Protein AF-A0A819TVQ8-F1 (afdb_monomer_lite)

Foldseek 3Di:
DDDDDDDDDDPPPPQQFAWAFEDDDPVPDPPPDFPDWDWDWDWDDDPPDTWTWIWTWGQDPPRRHTYTYIDTDDDDDDPDDDDDDDDDDDDDPPDPPPPPVPGDIDGPVPDDLVVVLVVCVPDALLVQCVRFCRNDPVSVCSSLDLVRAHEHADDDDDDVSVLVSCVSHCVNNLCRHQEYADAAVVVVVVCCVSDPQALSNARHAEYAYAQDEPVVVVVVLVRLLRHPRHAYYAYEHNDYDDQVLVVLQSVQPSANYAEYAYAYPDQDPHDNPHDADDPPSAGNYQYYHYHYDDDPVRVNRSCSNHVND

Structure (mmCIF, N/CA/C/O backbone):
data_AF-A0A819TVQ8-F1
#
_entry.id   AF-A0A819TVQ8-F1
#
loop_
_atom_site.group_PDB
_atom_site.id
_atom_site.type_symbol
_atom_site.label_atom_id
_atom_site.label_alt_id
_atom_site.label_comp_id
_atom_site.label_asym_id
_atom_site.label_entity_id
_atom_site.label_seq_id
_atom_site.pdbx_PDB_ins_code
_atom_site.Cartn_x
_atom_site.Cartn_y
_atom_site.Cartn_z
_atom_site.occupancy
_atom_site.B_iso_or_equiv
_atom_site.auth_seq_id
_atom_site.auth_comp_id
_atom_site.auth_asym_id
_atom_site.auth_atom_id
_atom_site.pdbx_PDB_model_num
ATOM 1 N N . MET A 1 1 ? -33.106 46.097 39.913 1.00 28.17 1 MET A N 1
ATOM 2 C CA . MET A 1 1 ? -33.187 45.581 38.525 1.00 28.17 1 MET A CA 1
ATOM 3 C C . MET A 1 1 ? -31.751 45.348 38.068 1.00 28.17 1 MET A C 1
ATOM 5 O O . MET A 1 1 ? -30.979 46.273 38.216 1.00 28.17 1 MET A O 1
ATOM 9 N N . ALA A 1 2 ? -31.268 44.186 37.639 1.00 24.30 2 ALA A N 1
ATOM 10 C CA . ALA A 1 2 ? -31.897 42.933 37.247 1.00 24.30 2 ALA A CA 1
ATOM 11 C C . ALA A 1 2 ? -31.004 41.741 37.664 1.00 24.30 2 ALA A C 1
ATOM 13 O O . ALA A 1 2 ? -29.781 41.849 37.706 1.00 24.30 2 ALA A O 1
ATOM 14 N N . LYS A 1 3 ? -31.656 40.618 37.989 1.00 23.12 3 LYS A N 1
ATOM 15 C CA . LYS A 1 3 ? -31.064 39.292 38.209 1.00 23.12 3 LYS A CA 1
ATOM 16 C C . LYS A 1 3 ? -30.496 38.759 36.891 1.00 23.12 3 LYS A C 1
ATOM 18 O O . LYS A 1 3 ? -31.193 38.825 35.883 1.00 23.12 3 LYS A O 1
ATOM 23 N N . VAL A 1 4 ? -29.328 38.123 36.930 1.00 22.22 4 VAL A N 1
ATOM 24 C CA . VAL A 1 4 ? -28.897 37.184 35.884 1.00 22.22 4 VAL A CA 1
ATOM 25 C C . VAL A 1 4 ? -28.728 35.817 36.534 1.00 22.22 4 VAL A C 1
ATOM 27 O O . VAL A 1 4 ? -27.927 35.625 37.445 1.00 22.22 4 VAL A O 1
ATOM 30 N N . SER A 1 5 ? -29.597 34.907 36.114 1.00 23.08 5 SER A N 1
ATOM 31 C CA . SER A 1 5 ? -29.734 33.529 36.565 1.00 23.08 5 SER A CA 1
ATOM 32 C C . SER A 1 5 ? -28.700 32.615 35.918 1.00 23.08 5 SER A C 1
ATOM 34 O O . SER A 1 5 ? -28.431 32.712 34.723 1.00 23.08 5 SER A O 1
ATOM 36 N N . SER A 1 6 ? -28.198 31.669 36.708 1.00 23.80 6 SER A N 1
ATOM 37 C CA . SER A 1 6 ? -27.448 30.508 36.252 1.00 23.80 6 SER A CA 1
ATOM 38 C C . SER A 1 6 ? -28.348 29.552 35.461 1.00 23.80 6 SER A C 1
ATOM 40 O O . SER A 1 6 ? -29.422 29.161 35.915 1.00 23.80 6 SER A O 1
ATOM 42 N N . GLY A 1 7 ? -27.895 29.151 34.273 1.00 22.84 7 GLY A N 1
ATOM 43 C CA . GLY A 1 7 ? -28.470 28.050 33.505 1.00 22.84 7 GLY A CA 1
ATOM 44 C C . GLY A 1 7 ? -27.474 26.899 33.448 1.00 22.84 7 GLY A C 1
ATOM 45 O O . GLY A 1 7 ? -26.512 26.954 32.688 1.00 22.84 7 GLY A O 1
ATOM 46 N N . ARG A 1 8 ? -27.683 25.853 34.255 1.00 21.80 8 ARG A N 1
ATOM 47 C CA . ARG A 1 8 ? -27.033 24.552 34.041 1.00 21.80 8 ARG A CA 1
ATOM 48 C C . ARG A 1 8 ? -27.736 23.873 32.870 1.00 21.80 8 ARG A C 1
ATOM 50 O O . ARG A 1 8 ? -28.883 23.460 33.004 1.00 21.80 8 ARG A O 1
ATOM 57 N N . VAL A 1 9 ? -27.045 23.742 31.742 1.00 22.80 9 VAL A N 1
ATOM 58 C CA . VAL A 1 9 ? -27.465 22.862 30.649 1.00 22.80 9 VAL A CA 1
ATOM 59 C C . VAL A 1 9 ? -26.966 21.458 30.981 1.00 22.80 9 VAL A C 1
ATOM 61 O O . VAL A 1 9 ? -25.767 21.194 30.964 1.00 22.80 9 VAL A O 1
ATOM 64 N N . SER A 1 10 ? -27.881 20.554 31.328 1.00 23.23 10 SER A N 1
ATOM 65 C CA . SER A 1 10 ? -27.596 19.125 31.417 1.00 23.23 10 SER A CA 1
ATOM 66 C C . SER A 1 10 ? -27.517 18.553 30.004 1.00 23.23 10 SER A C 1
ATOM 68 O O . SER A 1 10 ? -28.540 18.322 29.359 1.00 23.23 10 SER A O 1
ATOM 70 N N . HIS A 1 11 ? -26.303 18.325 29.509 1.00 25.30 11 HIS A N 1
ATOM 71 C CA . HIS A 1 11 ? -26.091 17.483 28.338 1.00 25.30 11 HIS A CA 1
ATOM 72 C C . HIS A 1 11 ? -26.232 16.019 28.752 1.00 25.30 11 HIS A C 1
ATOM 74 O O . HIS A 1 11 ? -25.326 15.431 29.336 1.00 25.30 11 HIS A O 1
ATOM 80 N N . SER A 1 12 ? -27.392 15.431 28.457 1.00 24.95 12 SER A N 1
ATOM 81 C CA . SER A 1 12 ? -27.541 13.981 28.413 1.00 24.95 12 SER A CA 1
ATOM 82 C C . SER A 1 12 ? -26.702 13.462 27.245 1.00 24.95 12 SER A C 1
ATOM 84 O O . SER A 1 12 ? -27.069 13.636 26.079 1.00 24.95 12 SER A O 1
ATOM 86 N N . SER A 1 13 ? -25.554 12.862 27.545 1.00 25.64 13 SER A N 1
ATOM 87 C CA . SER A 1 13 ? -24.763 12.111 26.579 1.00 25.64 13 SER A CA 1
ATOM 88 C C . SER A 1 13 ? -25.571 10.893 26.131 1.00 25.64 13 SER A C 1
ATOM 90 O O . SER A 1 13 ? -25.642 9.873 26.810 1.00 25.64 13 SER A O 1
ATOM 92 N N . ASN A 1 14 ? -26.223 11.008 24.974 1.00 28.91 14 ASN A N 1
ATOM 93 C CA . ASN A 1 14 ? -26.779 9.856 24.274 1.00 28.91 14 ASN A CA 1
ATOM 94 C C . ASN A 1 14 ? -25.609 8.997 23.786 1.00 28.91 14 ASN A C 1
ATOM 96 O O . ASN A 1 14 ? -25.040 9.254 22.727 1.00 28.91 14 ASN A O 1
ATOM 100 N N . ILE A 1 15 ? -25.237 8.002 24.589 1.00 29.94 15 ILE A N 1
ATOM 101 C CA . ILE A 1 15 ? -24.248 6.989 24.226 1.00 29.94 15 ILE A CA 1
ATOM 102 C C . ILE A 1 15 ? -24.839 6.164 23.067 1.00 29.94 15 ILE A C 1
ATOM 104 O O . ILE A 1 15 ? -25.950 5.636 23.199 1.00 29.94 15 ILE A O 1
ATOM 108 N N . PRO A 1 16 ? -24.164 6.066 21.909 1.00 30.92 16 PRO A N 1
ATOM 109 C CA . PRO A 1 16 ? -24.628 5.226 20.816 1.00 30.92 16 PRO A CA 1
ATOM 110 C C . PRO A 1 16 ? -24.549 3.750 21.225 1.00 30.92 16 PRO A C 1
ATOM 112 O O . PRO A 1 16 ? -23.474 3.192 21.405 1.00 30.92 16 PRO A O 1
ATOM 115 N N . VAL A 1 17 ? -25.708 3.107 21.360 1.00 31.16 17 VAL A N 1
ATOM 116 C CA . VAL A 1 17 ? -25.812 1.673 21.665 1.00 31.16 17 VAL A CA 1
ATOM 117 C C . VAL A 1 17 ? -25.784 0.879 20.361 1.00 31.16 17 VAL A C 1
ATOM 119 O O . VAL A 1 17 ? -26.711 0.990 19.557 1.00 31.16 17 VAL A O 1
ATOM 122 N N . ILE A 1 18 ? -24.758 0.056 20.150 1.00 35.12 18 ILE A N 1
ATOM 123 C CA . ILE A 1 18 ? -24.714 -0.917 19.049 1.00 35.12 18 ILE A CA 1
ATOM 124 C C . ILE A 1 18 ? -25.617 -2.098 19.409 1.00 35.12 18 ILE A C 1
ATOM 126 O O . ILE A 1 18 ? -25.386 -2.795 20.392 1.00 35.12 18 ILE A O 1
ATOM 130 N N . ASN A 1 19 ? -26.645 -2.338 18.598 1.00 31.80 19 ASN A N 1
ATOM 131 C CA . ASN A 1 19 ? -27.583 -3.439 18.790 1.00 31.80 19 ASN A CA 1
ATOM 132 C C . ASN A 1 19 ? -27.349 -4.489 17.701 1.00 31.80 19 ASN A C 1
ATOM 134 O O . ASN A 1 19 ? -27.509 -4.182 16.524 1.00 31.80 19 ASN A O 1
ATOM 138 N N . LEU A 1 20 ? -27.043 -5.742 18.053 1.00 35.41 20 LEU A N 1
ATOM 139 C CA . LEU A 1 20 ? -27.145 -6.828 17.074 1.00 35.41 20 LEU A CA 1
ATOM 140 C C . LEU A 1 20 ? -28.612 -7.167 16.836 1.00 35.41 20 LEU A C 1
ATOM 142 O O . LEU A 1 20 ? -29.361 -7.445 17.772 1.00 35.41 20 LEU A O 1
ATOM 146 N N . ILE A 1 21 ? -29.025 -7.191 15.574 1.00 34.03 21 ILE A N 1
ATOM 147 C CA . ILE A 1 21 ? -30.347 -7.669 15.186 1.00 34.03 21 ILE A CA 1
ATOM 148 C C . ILE A 1 21 ? -30.149 -8.948 14.377 1.00 34.03 21 ILE A C 1
ATOM 150 O O . ILE A 1 21 ? -29.716 -8.909 13.230 1.00 34.03 21 ILE A O 1
ATOM 154 N N . LEU A 1 22 ? -30.520 -10.081 14.977 1.00 33.59 22 LEU A N 1
ATOM 155 C CA . LEU A 1 22 ? -30.767 -11.320 14.242 1.00 33.59 22 LEU A CA 1
ATOM 156 C C . LEU A 1 22 ? -32.039 -11.146 13.401 1.00 33.59 22 LEU A C 1
ATOM 158 O O . LEU A 1 22 ? -33.106 -10.852 13.952 1.00 33.59 22 LEU A O 1
ATOM 162 N N . ILE A 1 23 ? -31.911 -11.306 12.084 1.00 33.72 23 ILE A N 1
ATOM 163 C CA . ILE A 1 23 ? -33.029 -11.336 11.138 1.00 33.72 23 ILE A CA 1
ATOM 164 C C . ILE A 1 23 ? -33.034 -12.721 10.491 1.00 33.72 23 ILE A C 1
ATOM 166 O O . ILE A 1 23 ? -32.251 -12.993 9.588 1.00 33.72 23 ILE A O 1
ATOM 170 N N . ASP A 1 24 ? -33.931 -13.589 10.955 1.00 27.70 24 ASP A N 1
ATOM 171 C CA . ASP A 1 24 ? -34.252 -14.836 10.259 1.00 27.70 24 ASP A CA 1
ATOM 172 C C . ASP A 1 24 ? -35.328 -14.531 9.202 1.00 27.70 24 ASP A C 1
ATOM 174 O O . ASP A 1 24 ? -36.473 -14.262 9.580 1.00 27.70 24 ASP A O 1
ATOM 178 N N . ASN A 1 25 ? -34.954 -14.629 7.919 1.00 31.75 25 ASN A N 1
ATOM 179 C CA . ASN A 1 25 ? -35.661 -14.253 6.674 1.00 31.75 25 ASN A CA 1
ATOM 180 C C . ASN A 1 25 ? -35.566 -12.777 6.247 1.00 31.75 25 ASN A C 1
ATOM 182 O O . ASN A 1 25 ? -36.087 -11.877 6.900 1.00 31.75 25 ASN A O 1
ATOM 186 N N . ILE A 1 26 ? -34.951 -12.564 5.077 1.00 34.69 26 ILE A N 1
ATOM 187 C CA . ILE A 1 26 ? -34.717 -11.255 4.439 1.00 34.69 26 ILE A CA 1
ATOM 188 C C . ILE A 1 26 ? -35.957 -10.750 3.671 1.00 34.69 26 ILE A C 1
ATOM 190 O O . ILE A 1 26 ? -36.064 -9.553 3.407 1.00 34.69 26 ILE A O 1
ATOM 194 N N . ASP A 1 27 ? -36.944 -11.608 3.403 1.00 31.83 27 ASP A N 1
ATOM 195 C CA . ASP A 1 27 ? -38.054 -11.307 2.481 1.00 31.83 27 ASP A CA 1
ATOM 196 C C . ASP A 1 27 ? -39.034 -10.207 2.942 1.00 31.83 27 ASP A C 1
ATOM 198 O O . ASP A 1 27 ? -39.915 -9.815 2.181 1.00 31.83 27 ASP A O 1
ATOM 202 N N . SER A 1 28 ? -38.900 -9.654 4.155 1.00 29.62 28 SER A N 1
ATOM 203 C CA . SER A 1 28 ? -39.837 -8.647 4.685 1.00 29.62 28 SER A CA 1
ATOM 204 C C . SER A 1 28 ? -39.230 -7.299 5.096 1.00 29.62 28 SER A C 1
ATOM 206 O O . SER A 1 28 ? -39.952 -6.456 5.630 1.00 29.62 28 SER A O 1
ATOM 208 N N . CYS A 1 29 ? -37.937 -7.039 4.870 1.00 31.33 29 CYS A N 1
ATOM 209 C CA . CYS A 1 29 ? -37.317 -5.766 5.263 1.00 31.33 29 CYS A CA 1
ATOM 210 C C . CYS A 1 29 ? -37.020 -4.865 4.054 1.00 31.33 29 CYS A C 1
ATOM 212 O O . CYS A 1 29 ? -36.052 -5.071 3.329 1.00 31.33 29 CYS A O 1
ATOM 214 N N . ARG A 1 30 ? -37.806 -3.791 3.883 1.00 28.11 30 ARG A N 1
ATOM 215 C CA . ARG A 1 30 ? -37.438 -2.665 3.006 1.00 28.11 30 ARG A CA 1
ATOM 216 C C . ARG A 1 30 ? -36.280 -1.882 3.637 1.00 28.11 30 ARG A C 1
ATOM 218 O O . ARG A 1 30 ? -36.501 -0.990 4.452 1.00 28.11 30 ARG A O 1
ATOM 225 N N . ILE A 1 31 ? -35.050 -2.227 3.266 1.00 33.78 31 ILE A N 1
ATOM 226 C CA . ILE A 1 31 ? -33.833 -1.475 3.604 1.00 33.78 31 ILE A CA 1
ATOM 227 C C . ILE A 1 31 ? -33.638 -0.409 2.521 1.00 33.78 31 ILE A C 1
ATOM 229 O O . ILE A 1 31 ? -33.416 -0.736 1.361 1.00 33.78 31 ILE A O 1
ATOM 233 N N . THR A 1 32 ? -33.775 0.871 2.875 1.00 24.77 32 THR A N 1
ATOM 234 C CA . THR A 1 32 ? -33.874 1.965 1.888 1.00 24.77 32 THR A CA 1
ATOM 235 C C . THR A 1 32 ? -32.544 2.580 1.452 1.00 24.77 32 THR A C 1
ATOM 237 O O . THR A 1 32 ? -32.549 3.404 0.546 1.00 24.77 32 THR A O 1
ATOM 240 N N . SER A 1 33 ? -31.411 2.208 2.049 1.00 27.38 33 SER A N 1
ATOM 241 C CA . SER A 1 33 ? -30.085 2.508 1.491 1.00 27.38 33 SER A CA 1
ATOM 242 C C . SER A 1 33 ? -28.985 1.755 2.236 1.00 27.38 33 SER A C 1
ATOM 244 O O . SER A 1 33 ? -28.926 1.771 3.464 1.00 27.38 33 SER A O 1
ATOM 246 N N . ILE A 1 34 ? -28.109 1.097 1.477 1.00 29.92 34 ILE A N 1
ATOM 247 C CA . ILE A 1 34 ? -26.880 0.464 1.958 1.00 29.92 34 ILE A CA 1
ATOM 248 C C . ILE A 1 34 ? -25.737 1.216 1.287 1.00 29.92 34 ILE A C 1
ATOM 250 O O . ILE A 1 34 ? -25.557 1.123 0.077 1.00 29.92 34 ILE A O 1
ATOM 254 N N . THR A 1 35 ? -24.969 1.976 2.057 1.00 28.39 35 THR A N 1
ATOM 255 C CA . THR A 1 35 ? -23.665 2.462 1.602 1.00 28.39 35 THR A CA 1
ATOM 256 C C . THR A 1 35 ? -22.643 1.400 1.999 1.00 28.39 35 THR A C 1
ATOM 258 O O . THR A 1 35 ? -22.168 1.413 3.130 1.00 28.39 35 THR A O 1
ATOM 261 N N . SER A 1 36 ? -22.401 0.455 1.084 1.00 31.64 36 SER A N 1
ATOM 262 C CA . SER A 1 36 ? -21.363 -0.596 1.133 1.00 31.64 36 SER A CA 1
ATOM 263 C C . SER A 1 36 ? -21.559 -1.699 2.199 1.00 31.64 36 SER A C 1
ATOM 265 O O . SER A 1 36 ? -21.215 -1.494 3.362 1.00 31.64 36 SER A O 1
ATOM 267 N N . PRO A 1 37 ? -22.078 -2.895 1.851 1.00 35.06 37 PRO A N 1
ATOM 268 C CA . PRO A 1 37 ? -22.123 -4.019 2.787 1.00 35.06 37 PRO A CA 1
ATOM 269 C C . PRO A 1 37 ? -20.720 -4.619 3.000 1.00 35.06 37 PRO A C 1
ATOM 271 O O . PRO A 1 37 ? -20.073 -5.047 2.048 1.00 35.06 37 PRO A O 1
ATOM 274 N N . LEU A 1 38 ? -20.265 -4.684 4.255 1.00 40.16 38 LEU A N 1
ATOM 275 C CA . LEU A 1 38 ? -19.139 -5.533 4.666 1.00 40.16 38 LEU A CA 1
ATOM 276 C C . LEU A 1 38 ? -19.679 -6.924 5.012 1.00 40.16 38 LEU A C 1
ATOM 278 O O . LEU A 1 38 ? -20.462 -7.059 5.957 1.00 40.16 38 LEU A O 1
ATOM 282 N N . HIS A 1 39 ? -19.268 -7.932 4.244 1.00 37.50 39 HIS A N 1
ATOM 283 C CA . HIS A 1 39 ? -19.598 -9.339 4.467 1.00 37.50 39 HIS A CA 1
ATOM 284 C C . HIS A 1 39 ? -18.509 -10.011 5.315 1.00 37.50 39 HIS A C 1
ATOM 286 O O . HIS A 1 39 ? -17.344 -10.034 4.928 1.00 37.50 39 HIS A O 1
ATOM 292 N N . PHE A 1 40 ? -18.890 -10.590 6.450 1.00 40.78 40 PHE A N 1
ATOM 293 C CA . PHE A 1 40 ? -18.017 -11.371 7.326 1.00 40.78 40 PHE A CA 1
ATOM 294 C C . PHE A 1 40 ? -18.323 -12.859 7.169 1.00 40.78 40 PHE A C 1
ATOM 296 O O . PHE A 1 40 ? -19.494 -13.251 7.143 1.00 40.78 40 PHE A O 1
ATOM 303 N N . PHE A 1 41 ? -17.279 -13.686 7.135 1.00 34.44 41 PHE A N 1
ATOM 304 C CA . PHE A 1 41 ? -17.388 -15.140 7.076 1.00 34.44 41 PHE A CA 1
ATOM 305 C C . PHE A 1 41 ? -16.873 -15.751 8.374 1.00 34.44 41 PHE A C 1
ATOM 307 O O . PHE A 1 41 ? -15.732 -15.521 8.762 1.00 34.44 41 PHE A O 1
ATOM 314 N N . TYR A 1 42 ? -17.696 -16.568 9.028 1.00 33.09 42 TYR A N 1
ATOM 315 C CA . TYR A 1 42 ? -17.238 -17.424 10.117 1.00 33.09 42 TYR A CA 1
ATOM 316 C C . TYR A 1 42 ? -17.791 -18.837 9.914 1.00 33.09 42 TYR A C 1
ATOM 318 O O . TYR A 1 42 ? -19.007 -19.034 9.821 1.00 33.09 42 TYR A O 1
ATOM 326 N N . SER A 1 43 ? -16.906 -19.832 9.813 1.00 29.56 43 SER A N 1
ATOM 327 C CA . SER A 1 43 ? -17.293 -21.243 9.730 1.00 29.56 43 SER A CA 1
ATOM 328 C C . SER A 1 43 ? -17.090 -21.915 11.079 1.00 29.56 43 SER A C 1
ATOM 330 O O . SER A 1 43 ? -15.964 -22.004 11.563 1.00 29.56 43 SER A O 1
ATOM 332 N N . ILE A 1 44 ? -18.167 -22.436 11.663 1.00 34.00 44 ILE A N 1
ATOM 333 C CA . ILE A 1 44 ? -18.073 -23.316 12.830 1.00 34.00 44 ILE A CA 1
ATOM 334 C C . ILE A 1 44 ? -18.211 -24.744 12.320 1.00 34.00 44 ILE A C 1
ATOM 336 O O . ILE A 1 44 ? -19.267 -25.126 11.809 1.00 34.00 44 ILE A O 1
ATOM 340 N N . GLN A 1 45 ? -17.140 -25.524 12.449 1.00 26.66 45 GLN A N 1
ATOM 341 C CA . GLN A 1 45 ? -17.147 -26.944 12.131 1.00 26.66 45 GLN A CA 1
ATOM 342 C C . GLN A 1 45 ? -17.450 -27.715 13.417 1.00 26.66 45 GLN A C 1
ATOM 344 O O . GLN A 1 45 ? -16.645 -27.750 14.345 1.00 26.66 45 GLN A O 1
ATOM 349 N N . ASN A 1 46 ? -18.641 -28.304 13.496 1.00 29.59 46 ASN A N 1
ATOM 350 C CA . ASN A 1 46 ? -18.971 -29.266 14.545 1.00 29.59 46 ASN A CA 1
ATOM 351 C C . ASN A 1 46 ? -19.145 -30.639 13.890 1.00 29.59 46 ASN A C 1
ATOM 353 O O . ASN A 1 46 ? -19.586 -30.691 12.745 1.00 29.59 46 ASN A O 1
ATOM 357 N N . LYS A 1 47 ? -18.796 -31.726 14.592 1.00 34.78 47 LYS A N 1
ATOM 358 C CA . LYS A 1 47 ? -18.424 -33.051 14.042 1.00 34.78 47 LYS A CA 1
ATOM 359 C C . LYS A 1 47 ? -19.287 -33.633 12.904 1.00 34.78 47 LYS A C 1
ATOM 361 O O . LYS A 1 47 ? -18.761 -34.464 12.184 1.00 34.78 47 LYS A O 1
ATOM 366 N N . ASN A 1 48 ? -20.533 -33.190 12.695 1.00 32.28 48 ASN A N 1
ATOM 367 C CA . ASN A 1 48 ? -21.409 -33.631 11.598 1.00 32.28 48 ASN A CA 1
ATOM 368 C C . ASN A 1 48 ? -22.139 -32.499 10.832 1.00 32.28 48 ASN A C 1
ATOM 370 O O . ASN A 1 48 ? -23.032 -32.798 10.049 1.00 32.28 48 ASN A O 1
ATOM 374 N N . ASN A 1 49 ? -21.826 -31.214 11.047 1.00 36.75 49 ASN A N 1
ATOM 375 C CA . ASN A 1 49 ? -22.518 -30.100 10.382 1.00 36.75 49 ASN A CA 1
ATOM 376 C C . ASN A 1 49 ? -21.558 -28.960 10.027 1.00 36.75 49 ASN A C 1
ATOM 378 O O . ASN A 1 49 ? -20.938 -28.356 10.905 1.00 36.75 49 ASN A O 1
ATOM 382 N N . PHE A 1 50 ? -21.516 -28.613 8.740 1.00 33.88 50 PHE A N 1
ATOM 383 C CA . PHE A 1 50 ? -20.953 -27.352 8.270 1.00 33.88 50 PHE A CA 1
ATOM 384 C C . PHE A 1 50 ? -22.011 -26.258 8.392 1.00 33.88 50 PHE A C 1
ATOM 386 O O . PHE A 1 50 ? -23.043 -26.307 7.723 1.00 33.88 50 PHE A O 1
ATOM 393 N N . LYS A 1 51 ? -21.759 -25.255 9.239 1.00 43.19 51 LYS A N 1
ATOM 394 C CA . LYS A 1 51 ? -22.578 -24.042 9.288 1.00 43.19 51 LYS A CA 1
ATOM 395 C C . LYS A 1 51 ? -21.711 -22.852 8.897 1.00 43.19 51 LYS A C 1
ATOM 397 O O . LYS A 1 51 ? -20.835 -22.441 9.656 1.00 43.19 51 LYS A O 1
ATOM 402 N N . GLN A 1 52 ? -21.956 -22.321 7.702 1.00 41.31 52 GLN A N 1
ATOM 403 C CA . GLN A 1 52 ? -21.437 -21.016 7.310 1.00 41.31 52 GLN A CA 1
ATOM 404 C C . GLN A 1 52 ? -22.354 -19.953 7.898 1.00 41.31 52 GLN A C 1
ATOM 406 O O . GLN A 1 52 ? -23.562 -19.936 7.645 1.00 41.31 52 GLN A O 1
ATOM 411 N N . ILE A 1 53 ? -21.779 -19.105 8.739 1.00 46.09 53 ILE A N 1
ATOM 412 C CA . ILE A 1 53 ? -22.469 -17.962 9.301 1.00 46.09 53 ILE A CA 1
ATOM 413 C C . ILE A 1 53 ? -21.919 -16.728 8.604 1.00 46.09 53 ILE A C 1
ATOM 415 O O . ILE A 1 53 ? -20.725 -16.436 8.684 1.00 46.09 53 ILE A O 1
ATOM 419 N N . TYR A 1 54 ? -22.807 -16.022 7.922 1.00 44.84 54 TYR A N 1
ATOM 420 C CA . TYR A 1 54 ? -22.503 -14.743 7.313 1.00 44.84 54 TYR A CA 1
ATOM 421 C C . TYR A 1 54 ? -22.909 -13.662 8.303 1.00 44.84 54 TYR A C 1
ATOM 423 O O . TYR A 1 54 ? -23.977 -13.759 8.907 1.00 44.84 54 TYR A O 1
ATOM 431 N N . TYR A 1 55 ? -22.103 -12.622 8.459 1.00 54.22 55 TYR A N 1
ATOM 432 C CA . TYR A 1 55 ? -22.566 -11.405 9.116 1.00 54.22 55 TYR A CA 1
ATOM 433 C C . TYR A 1 55 ? -22.443 -10.232 8.151 1.00 54.22 55 TYR A C 1
ATOM 435 O O . TYR A 1 55 ? -21.463 -10.140 7.424 1.00 54.22 55 TYR A O 1
ATOM 443 N N . ASN A 1 56 ? -23.421 -9.333 8.146 1.00 49.00 56 ASN A N 1
ATOM 444 C CA . ASN A 1 56 ? -23.324 -8.040 7.480 1.00 49.00 56 ASN A CA 1
ATOM 445 C C . ASN A 1 56 ? -23.262 -6.952 8.537 1.00 49.00 56 ASN A C 1
ATOM 447 O O . ASN A 1 56 ? -24.155 -6.881 9.377 1.00 49.00 56 ASN A O 1
ATOM 451 N N . VAL A 1 57 ? -22.263 -6.075 8.481 1.00 51.78 57 VAL A N 1
ATOM 452 C CA . VAL A 1 57 ? -22.302 -4.848 9.284 1.00 51.78 57 VAL A CA 1
ATOM 453 C C . VAL A 1 57 ? -23.066 -3.787 8.507 1.00 51.78 57 VAL A C 1
ATOM 455 O O . VAL A 1 57 ? -22.655 -3.373 7.427 1.00 51.78 57 VAL A O 1
ATOM 458 N N . VAL A 1 58 ? -24.196 -3.352 9.058 1.00 57.66 58 VAL A N 1
ATOM 459 C CA . VAL A 1 58 ? -25.050 -2.313 8.481 1.00 57.66 58 VAL A CA 1
ATOM 460 C C . VAL A 1 58 ? -25.043 -1.109 9.408 1.00 57.66 58 VAL A C 1
ATOM 462 O O . VAL A 1 58 ? -25.336 -1.230 10.596 1.00 57.66 58 VAL A O 1
ATOM 465 N N . ARG A 1 59 ? -24.732 0.071 8.872 1.00 52.09 59 ARG A N 1
ATOM 466 C CA . ARG A 1 59 ? -24.877 1.337 9.594 1.00 52.09 59 ARG A CA 1
ATOM 467 C C . ARG A 1 59 ? -26.264 1.910 9.327 1.00 52.09 59 ARG A C 1
ATOM 469 O O . ARG A 1 59 ? -26.622 2.156 8.179 1.00 52.09 59 ARG A O 1
ATOM 476 N N . ASN A 1 60 ? -27.043 2.154 10.372 1.00 53.28 60 ASN A N 1
ATOM 477 C CA . ASN A 1 60 ? -28.307 2.866 10.235 1.00 53.28 60 ASN A CA 1
ATOM 478 C C . ASN A 1 60 ? -28.043 4.374 10.232 1.00 53.28 60 ASN A C 1
ATOM 480 O O . ASN A 1 60 ? -27.528 4.948 11.192 1.00 53.28 60 ASN A O 1
ATOM 484 N N . ASN A 1 61 ? -28.418 5.029 9.138 1.00 46.66 61 ASN A N 1
ATOM 485 C CA . ASN A 1 61 ? -28.175 6.457 8.950 1.00 46.66 61 ASN A CA 1
ATOM 486 C C . ASN A 1 61 ? -29.001 7.350 9.889 1.00 46.66 61 ASN A C 1
ATOM 488 O O . ASN A 1 61 ? -28.619 8.495 10.114 1.00 46.66 61 ASN A O 1
ATOM 492 N N . ARG A 1 62 ? -30.112 6.852 10.455 1.00 49.12 62 ARG A N 1
ATOM 493 C CA . ARG A 1 62 ? -30.984 7.653 11.331 1.00 49.12 62 ARG A CA 1
ATOM 494 C C . ARG A 1 62 ? -30.471 7.752 12.761 1.00 49.12 62 ARG A C 1
ATOM 496 O O . ARG A 1 62 ? -30.523 8.827 13.343 1.00 49.12 62 ARG A O 1
ATOM 503 N N . ASP A 1 63 ? -29.988 6.652 13.326 1.00 54.44 63 ASP A N 1
ATOM 504 C CA . ASP A 1 63 ? -29.541 6.598 14.726 1.00 54.44 63 ASP A CA 1
ATOM 505 C C . ASP A 1 63 ? -28.023 6.437 14.874 1.00 54.44 63 ASP A C 1
ATOM 507 O O . ASP A 1 63 ? -27.516 6.401 15.994 1.00 54.44 63 ASP A O 1
ATOM 511 N N . LYS A 1 64 ? -27.301 6.372 13.747 1.00 51.34 64 LYS A N 1
ATOM 512 C CA . LYS A 1 64 ? -25.849 6.181 13.657 1.00 51.34 64 LYS A CA 1
ATOM 513 C C . LYS A 1 64 ? -25.354 4.883 14.309 1.00 51.34 64 LYS A C 1
ATOM 515 O O . LYS A 1 64 ? -24.150 4.757 14.526 1.00 51.34 64 LYS A O 1
ATOM 520 N N . ARG A 1 65 ? -26.236 3.920 14.593 1.00 50.12 65 ARG A N 1
ATOM 521 C CA . ARG A 1 65 ? -25.866 2.628 15.181 1.00 50.12 65 ARG A CA 1
ATOM 522 C C . ARG A 1 65 ? -25.388 1.672 14.098 1.00 50.12 65 ARG A C 1
ATOM 524 O O . ARG A 1 65 ? -25.868 1.698 12.963 1.00 50.12 65 ARG A O 1
ATOM 531 N N . PHE A 1 66 ? -24.455 0.808 14.471 1.00 52.34 66 PHE A N 1
ATOM 532 C CA . PHE A 1 66 ? -24.052 -0.331 13.659 1.00 52.34 66 PHE A CA 1
ATOM 533 C C . PHE A 1 66 ? -24.855 -1.565 14.075 1.00 52.34 66 PHE A C 1
ATOM 535 O O . PHE A 1 66 ? -25.207 -1.729 15.243 1.00 52.34 66 PHE A O 1
ATOM 542 N N . TYR A 1 67 ? -25.150 -2.422 13.109 1.00 55.91 67 TYR A N 1
ATOM 543 C CA . TYR A 1 67 ? -25.872 -3.671 13.290 1.00 55.91 67 TYR A CA 1
ATOM 544 C C . TYR A 1 67 ? -25.058 -4.775 12.640 1.00 55.91 67 TYR A C 1
ATOM 546 O O . TYR A 1 67 ? -24.814 -4.708 11.441 1.00 55.91 67 TYR A O 1
ATOM 554 N N . LEU A 1 68 ? -24.668 -5.798 13.399 1.00 49.72 68 LEU A N 1
ATOM 555 C CA . LEU A 1 68 ? -24.276 -7.073 12.804 1.00 49.72 68 LEU A CA 1
ATOM 556 C C . LEU A 1 68 ? -25.562 -7.845 12.487 1.00 49.72 68 LEU A C 1
ATOM 558 O O . LEU A 1 68 ? -26.322 -8.197 13.392 1.00 49.72 68 LEU A O 1
ATOM 562 N N . VAL A 1 69 ? -25.809 -8.089 11.207 1.00 56.31 69 VAL A N 1
ATOM 563 C CA . VAL A 1 69 ? -26.919 -8.893 10.700 1.00 56.31 69 VAL A CA 1
ATOM 564 C C . VAL A 1 69 ? -26.370 -10.267 10.369 1.00 56.31 69 VAL A C 1
ATOM 566 O O . VAL A 1 69 ? -25.671 -10.431 9.375 1.00 56.31 69 VAL A O 1
ATOM 569 N N . GLN A 1 70 ? -26.667 -11.253 11.207 1.00 50.16 70 GLN A N 1
ATOM 570 C CA . GLN A 1 70 ? -26.333 -12.641 10.919 1.00 50.16 70 GLN A CA 1
ATOM 571 C C . GLN A 1 70 ? -27.252 -13.165 9.805 1.00 50.16 70 GLN A C 1
ATOM 573 O O . GLN A 1 70 ? -28.461 -13.244 10.002 1.00 50.16 70 GLN A O 1
ATOM 578 N N . ILE A 1 71 ? -26.692 -13.536 8.656 1.00 51.16 71 ILE A N 1
ATOM 579 C CA . ILE A 1 71 ? -27.382 -14.297 7.614 1.00 51.16 71 ILE A CA 1
ATOM 580 C C . ILE A 1 71 ? -26.996 -15.767 7.815 1.00 51.16 71 ILE A C 1
ATOM 582 O O . ILE A 1 71 ? -25.847 -16.175 7.636 1.00 51.16 71 ILE A O 1
ATOM 586 N N . ILE A 1 72 ? -27.958 -16.575 8.253 1.00 41.50 72 ILE A N 1
ATOM 587 C CA . ILE A 1 72 ? -27.774 -18.020 8.396 1.00 41.50 72 ILE A CA 1
ATOM 588 C C . ILE A 1 72 ? -28.225 -18.677 7.093 1.00 41.50 72 ILE A C 1
ATOM 590 O O . ILE A 1 72 ? -29.420 -18.855 6.875 1.00 41.50 72 ILE A O 1
ATOM 594 N N . ASN A 1 73 ? -27.277 -19.096 6.254 1.00 38.94 73 ASN A N 1
ATOM 595 C CA . ASN A 1 73 ? -27.588 -19.997 5.148 1.00 38.94 73 ASN A CA 1
ATOM 596 C C . ASN A 1 73 ? -27.528 -21.436 5.664 1.00 38.94 73 ASN A C 1
ATOM 598 O O . ASN A 1 73 ? -26.464 -21.958 5.999 1.00 38.94 73 ASN A O 1
ATOM 602 N N . HIS A 1 74 ? -28.684 -22.090 5.750 1.00 34.50 74 HIS A N 1
ATOM 603 C CA . HIS A 1 74 ? -28.739 -23.524 6.009 1.00 34.50 74 HIS A CA 1
ATOM 604 C C . HIS A 1 74 ? -28.461 -24.283 4.707 1.00 34.50 74 HIS A C 1
ATOM 606 O O . HIS A 1 74 ? -29.373 -24.527 3.922 1.00 34.50 74 HIS A O 1
ATOM 612 N N . TYR A 1 75 ? -27.214 -24.708 4.492 1.00 33.00 75 TYR A N 1
ATOM 613 C CA . TYR A 1 75 ? -26.939 -25.772 3.527 1.00 33.00 75 TYR A CA 1
ATOM 614 C C . TYR A 1 75 ? -27.362 -27.105 4.149 1.00 33.00 75 TYR A C 1
ATOM 616 O O . TYR A 1 75 ? -26.700 -27.633 5.041 1.00 33.00 75 TYR A O 1
ATOM 624 N N . ARG A 1 76 ? -28.503 -27.646 3.710 1.00 31.38 76 ARG A N 1
ATOM 625 C CA . ARG A 1 76 ? -28.793 -29.071 3.896 1.00 31.38 76 ARG A CA 1
ATOM 626 C C . ARG A 1 76 ? -28.032 -29.827 2.815 1.00 31.38 76 ARG A C 1
ATOM 628 O O . ARG A 1 76 ? -28.308 -29.635 1.635 1.00 31.38 76 ARG A O 1
ATOM 635 N N . ALA A 1 77 ? -27.094 -30.682 3.214 1.00 29.97 77 ALA A N 1
ATOM 636 C CA . ALA A 1 77 ? -26.588 -31.712 2.321 1.00 29.97 77 ALA A CA 1
ATOM 637 C C . ALA A 1 77 ? -27.773 -32.613 1.938 1.00 29.97 77 ALA A C 1
ATOM 639 O O . ALA A 1 77 ? -28.372 -33.258 2.801 1.00 29.97 77 ALA A O 1
ATOM 640 N N . TYR A 1 78 ? -28.163 -32.595 0.664 1.00 29.83 78 TYR A N 1
ATOM 641 C CA . TYR A 1 78 ? -29.105 -33.569 0.130 1.00 29.83 78 TYR A CA 1
ATOM 642 C C . TYR A 1 78 ? -28.387 -34.915 0.061 1.00 29.83 78 TYR A C 1
ATOM 644 O O . TYR A 1 78 ? -27.578 -35.148 -0.832 1.00 29.83 78 TYR A O 1
ATOM 652 N N . ASN A 1 79 ? -28.690 -35.803 1.007 1.00 28.52 79 ASN A N 1
ATOM 653 C CA . ASN A 1 79 ? -28.454 -37.225 0.810 1.00 28.52 79 ASN A CA 1
ATOM 654 C C . ASN A 1 79 ? -29.540 -37.739 -0.138 1.00 28.52 79 ASN A C 1
ATOM 656 O O . ASN A 1 79 ? -30.697 -37.894 0.252 1.00 28.52 79 ASN A O 1
ATOM 660 N N . THR A 1 80 ? -29.176 -37.972 -1.392 1.00 32.75 80 THR A N 1
ATOM 661 C CA . THR A 1 80 ? -29.980 -38.743 -2.341 1.00 32.75 80 THR A CA 1
ATOM 662 C C . THR A 1 80 ? -29.680 -40.229 -2.180 1.00 32.75 80 THR A C 1
ATOM 664 O O . THR A 1 80 ? -28.639 -40.686 -2.647 1.00 32.75 80 THR A O 1
ATOM 667 N N . SER A 1 81 ? -30.606 -40.978 -1.575 1.00 30.78 81 SER A N 1
ATOM 668 C CA . SER A 1 81 ? -30.872 -42.381 -1.931 1.00 30.78 81 SER A CA 1
ATOM 669 C C . SER A 1 81 ? -32.220 -42.887 -1.368 1.00 30.78 81 SER A C 1
ATOM 671 O O . SER A 1 81 ? -32.374 -43.056 -0.166 1.00 30.78 81 SER A O 1
ATOM 673 N N . ASN A 1 82 ? -33.155 -43.121 -2.306 1.00 28.67 82 ASN A N 1
ATOM 674 C CA . ASN A 1 82 ? -34.258 -44.112 -2.386 1.00 28.67 82 ASN A CA 1
ATOM 675 C C . ASN A 1 82 ? -35.345 -44.151 -1.277 1.00 28.67 82 ASN A C 1
ATOM 677 O O . ASN A 1 82 ? -35.049 -44.316 -0.103 1.00 28.67 82 ASN A O 1
ATOM 681 N N . CYS A 1 83 ? -36.630 -43.871 -1.585 1.00 25.83 83 CYS A N 1
ATOM 682 C CA . CYS A 1 83 ? -37.679 -44.808 -2.083 1.00 25.83 83 CYS A CA 1
ATOM 683 C C . CYS A 1 83 ? -37.772 -46.078 -1.203 1.00 25.83 83 CYS A C 1
ATOM 685 O O . CYS A 1 83 ? -36.801 -46.815 -1.143 1.00 25.83 83 CYS A O 1
ATOM 687 N N . GLU A 1 84 ? -38.842 -46.393 -0.453 1.00 25.98 84 GLU A N 1
ATOM 688 C CA . GLU A 1 84 ? -40.234 -46.590 -0.891 1.00 25.98 84 GLU A CA 1
ATOM 689 C C . GLU A 1 84 ? -41.215 -46.810 0.306 1.00 25.98 84 GLU A C 1
ATOM 691 O O . GLU A 1 84 ? -40.863 -47.411 1.316 1.00 25.98 84 GLU A O 1
ATOM 696 N N . THR A 1 85 ? -42.471 -46.370 0.116 1.00 28.86 85 THR A N 1
ATOM 697 C CA . THR A 1 85 ? -43.781 -46.899 0.598 1.00 28.86 85 THR A CA 1
ATOM 698 C C . THR A 1 85 ? -44.200 -47.040 2.083 1.00 28.86 85 THR A C 1
ATOM 700 O O . THR A 1 85 ? -43.727 -47.886 2.829 1.00 28.86 85 THR A O 1
ATOM 703 N N . ASN A 1 86 ? -45.308 -46.331 2.375 1.00 26.91 86 ASN A N 1
ATOM 704 C CA . ASN A 1 86 ? -46.531 -46.718 3.111 1.00 26.91 86 ASN A CA 1
ATOM 705 C C . ASN A 1 86 ? -46.477 -47.164 4.589 1.00 26.91 86 ASN A C 1
ATOM 707 O O . ASN A 1 86 ? -46.226 -48.323 4.888 1.00 26.91 86 ASN A O 1
ATOM 711 N N . MET A 1 87 ? -47.026 -46.330 5.486 1.00 25.75 87 MET A N 1
ATOM 712 C CA . MET A 1 87 ? -48.325 -46.627 6.123 1.00 25.75 87 MET A CA 1
ATOM 713 C C . MET A 1 87 ? -48.866 -45.447 6.942 1.00 25.75 87 MET A C 1
ATOM 715 O O . MET A 1 87 ? -48.170 -44.811 7.730 1.00 25.75 87 MET A O 1
ATOM 719 N N . ASN A 1 88 ? -50.164 -45.218 6.757 1.00 31.08 88 ASN A N 1
ATOM 720 C CA . ASN A 1 88 ? -51.016 -44.283 7.474 1.00 31.08 88 ASN A CA 1
ATOM 721 C C . ASN A 1 88 ? -50.958 -44.459 8.999 1.00 31.08 88 ASN A C 1
ATOM 723 O O . ASN A 1 88 ? -51.291 -45.524 9.517 1.00 31.08 88 ASN A O 1
ATOM 727 N N . ARG A 1 89 ? -50.714 -43.364 9.723 1.00 28.12 89 ARG A N 1
ATOM 728 C CA . ARG A 1 89 ? -51.331 -43.140 11.035 1.00 28.12 89 ARG A CA 1
ATOM 729 C C . ARG A 1 89 ? -51.665 -41.666 11.210 1.00 28.12 89 ARG A C 1
ATOM 731 O O . ARG A 1 89 ? -50.794 -40.812 11.324 1.00 28.12 89 ARG A O 1
ATOM 738 N N . VAL A 1 90 ? -52.970 -41.419 11.220 1.00 35.94 90 VAL A N 1
ATOM 739 C CA . VAL A 1 90 ? -53.615 -40.192 11.671 1.00 35.94 90 VAL A CA 1
ATOM 740 C C . VAL A 1 90 ? -53.174 -39.931 13.112 1.00 35.94 90 VAL A C 1
ATOM 742 O O . VAL A 1 90 ? -53.534 -40.678 14.018 1.00 35.94 90 VAL A O 1
ATOM 745 N N . ILE A 1 91 ? -52.380 -38.880 13.309 1.00 31.56 91 ILE A N 1
ATOM 746 C CA . ILE A 1 91 ? -52.184 -38.229 14.603 1.00 31.56 91 ILE A CA 1
ATOM 747 C C . ILE A 1 91 ? -52.607 -36.775 14.409 1.00 31.56 91 ILE A C 1
ATOM 749 O O . ILE A 1 91 ? -52.141 -36.072 13.515 1.00 31.56 91 ILE A O 1
ATOM 753 N N . SER A 1 92 ? -53.556 -36.375 15.239 1.00 29.55 92 SER A N 1
ATOM 754 C CA . SER A 1 92 ? -54.186 -35.066 15.351 1.00 29.55 92 SER A CA 1
ATOM 755 C C . SER A 1 92 ? -53.164 -33.915 15.388 1.00 29.55 92 SER A C 1
ATOM 757 O O . SER A 1 92 ? -52.210 -33.975 16.169 1.00 29.55 92 SER A O 1
ATOM 759 N N . PRO A 1 93 ? -53.369 -32.813 14.642 1.00 36.44 93 PRO A N 1
ATOM 760 C CA . PRO A 1 93 ? -52.547 -31.619 14.770 1.00 36.44 93 PRO A CA 1
ATOM 761 C C . PRO A 1 93 ? -53.090 -30.771 15.926 1.00 36.44 93 PRO A C 1
ATOM 763 O O . PRO A 1 93 ? -53.860 -29.837 15.728 1.00 36.44 93 PRO A O 1
ATOM 766 N N . SER A 1 94 ? -52.720 -31.105 17.161 1.00 38.62 94 SER A N 1
ATOM 767 C CA . SER A 1 94 ? -53.056 -30.279 18.326 1.00 38.62 94 SER A CA 1
ATOM 768 C C . SER A 1 94 ? -51.843 -30.053 19.218 1.00 38.62 94 SER A C 1
ATOM 770 O O . SER A 1 94 ? -51.768 -30.512 20.353 1.00 38.62 94 SER A O 1
ATOM 772 N N . SER A 1 95 ? -50.880 -29.303 18.698 1.00 37.81 95 SER A N 1
ATOM 773 C CA . SER A 1 95 ? -50.134 -28.354 19.519 1.00 37.81 95 SER A CA 1
ATOM 774 C C . SER A 1 95 ? -49.593 -27.256 18.611 1.00 37.81 95 SER A C 1
ATOM 776 O O . SER A 1 95 ? -48.586 -27.411 17.926 1.00 37.81 95 SER A O 1
ATOM 778 N N . ASN A 1 96 ? -50.293 -26.119 18.606 1.00 37.16 96 ASN A N 1
ATOM 779 C CA . ASN A 1 96 ? -49.718 -24.832 18.234 1.00 37.16 96 ASN A CA 1
ATOM 780 C C . ASN A 1 96 ? -48.592 -24.536 19.232 1.00 37.16 96 ASN A C 1
ATOM 782 O O . ASN A 1 96 ? -48.766 -23.796 20.201 1.00 37.16 96 ASN A O 1
ATOM 786 N N . VAL A 1 97 ? -47.428 -25.152 19.028 1.00 43.44 97 VAL A N 1
ATOM 787 C CA . VAL A 1 97 ? -46.200 -24.701 19.662 1.00 43.44 97 VAL A CA 1
ATOM 788 C C . VAL A 1 97 ? -45.881 -23.388 18.970 1.00 43.44 97 VAL A C 1
ATOM 790 O O . VAL A 1 97 ? -45.247 -23.351 17.918 1.00 43.44 97 VAL A O 1
ATOM 793 N N . ASN A 1 98 ? -46.383 -22.301 19.557 1.00 38.72 98 ASN A N 1
ATOM 794 C CA . ASN A 1 98 ? -45.848 -20.965 19.371 1.00 38.72 98 ASN A CA 1
ATOM 795 C C . ASN A 1 98 ? -44.355 -21.050 19.702 1.00 38.72 98 ASN A C 1
ATOM 797 O O . ASN A 1 98 ? -43.941 -20.839 20.845 1.00 38.72 98 ASN A O 1
ATOM 801 N N . LEU A 1 99 ? -43.543 -21.406 18.704 1.00 45.12 99 LEU A N 1
ATOM 802 C CA . LEU A 1 99 ? -42.107 -21.211 18.700 1.00 45.12 99 LEU A CA 1
ATOM 803 C C . LEU A 1 99 ? -41.921 -19.701 18.793 1.00 45.12 99 LEU A C 1
ATOM 805 O O . LEU A 1 99 ? -41.807 -19.002 17.789 1.00 45.12 99 LEU A O 1
ATOM 809 N N . LYS A 1 100 ? -41.952 -19.182 20.028 1.00 50.62 100 LYS A N 1
ATOM 810 C CA . LYS A 1 100 ? -41.426 -17.867 20.364 1.00 50.62 100 LYS A CA 1
ATOM 811 C C . LYS A 1 100 ? -40.009 -17.887 19.820 1.00 50.62 100 LYS A C 1
ATOM 813 O O . LYS A 1 100 ? -39.127 -18.469 20.451 1.00 50.62 100 LYS A O 1
ATOM 818 N N . LYS A 1 101 ? -39.811 -17.299 18.636 1.00 50.59 101 LYS A N 1
ATOM 819 C CA . LYS A 1 101 ? -38.491 -16.997 18.092 1.00 50.59 101 LYS A CA 1
ATOM 820 C C . LYS A 1 101 ? -37.788 -16.188 19.174 1.00 50.59 101 LYS A C 1
ATOM 822 O O . LYS A 1 101 ? -38.058 -15.001 19.356 1.00 50.59 101 LYS A O 1
ATOM 827 N N . ARG A 1 102 ? -36.965 -16.858 19.983 1.00 47.22 102 ARG A N 1
ATOM 828 C CA . ARG A 1 102 ? -36.132 -16.206 20.984 1.00 47.22 102 ARG A CA 1
ATOM 829 C C . ARG A 1 102 ? -35.066 -15.475 20.195 1.00 47.22 102 ARG A C 1
ATOM 831 O O . ARG A 1 102 ? -34.083 -16.067 19.767 1.00 47.22 102 ARG A O 1
ATOM 838 N N . LYS A 1 103 ? -35.309 -14.189 19.966 1.00 54.66 103 LYS A N 1
ATOM 839 C CA . LYS A 1 103 ? -34.319 -13.272 19.425 1.00 54.66 103 LYS A CA 1
ATOM 840 C C . LYS A 1 103 ? -33.214 -13.140 20.469 1.00 54.66 103 LYS A C 1
ATOM 842 O O . LYS A 1 103 ? -33.343 -12.381 21.425 1.00 54.66 103 LYS A O 1
ATOM 847 N N . LEU A 1 104 ? -32.163 -13.936 20.322 1.00 56.06 104 LEU A N 1
ATOM 848 C CA . LEU A 1 104 ? -30.932 -13.752 21.074 1.00 56.06 104 LEU A CA 1
ATOM 849 C C . LEU A 1 104 ? -30.243 -12.508 20.510 1.00 56.06 104 LEU A C 1
ATOM 851 O O . LEU A 1 104 ? -29.682 -12.537 19.421 1.00 56.06 104 LEU A O 1
ATOM 855 N N . MET A 1 105 ? -30.359 -11.388 21.223 1.00 50.50 105 MET A N 1
ATOM 856 C CA . MET A 1 105 ? -29.508 -10.225 20.986 1.00 50.50 105 MET A CA 1
ATOM 857 C C . MET A 1 105 ? -28.253 -10.415 21.828 1.00 50.50 105 MET A C 1
ATOM 859 O O . MET A 1 105 ? -28.293 -10.261 23.045 1.00 50.50 105 MET A O 1
ATOM 863 N N . TYR A 1 106 ? -27.149 -10.773 21.187 1.00 74.12 106 TYR A N 1
ATOM 864 C CA . TYR A 1 106 ? -25.838 -10.649 21.812 1.00 74.12 106 TYR A CA 1
ATOM 865 C C . TYR A 1 106 ? -25.379 -9.198 21.655 1.00 74.12 106 TYR A C 1
ATOM 867 O O . TYR A 1 106 ? -25.560 -8.627 20.589 1.00 74.12 106 TYR A O 1
ATOM 875 N N . SER A 1 107 ? -24.831 -8.567 22.693 1.00 83.50 107 SER A N 1
ATOM 876 C CA . SER A 1 107 ? -24.163 -7.270 22.514 1.00 83.50 107 SER A CA 1
ATOM 877 C C . SER A 1 107 ? -22.774 -7.511 21.926 1.00 83.50 107 SER A C 1
ATOM 879 O O . SER A 1 107 ? -22.106 -8.477 22.301 1.00 83.50 107 SER A O 1
ATOM 881 N N . ILE A 1 108 ? -22.307 -6.625 21.041 1.00 86.62 108 ILE A N 1
ATOM 882 C CA . ILE A 1 108 ? -20.917 -6.652 20.554 1.00 86.62 108 ILE A CA 1
ATOM 883 C C . ILE A 1 108 ? -19.923 -6.523 21.719 1.00 86.62 108 ILE A C 1
ATOM 885 O O . ILE A 1 108 ? -18.825 -7.070 21.685 1.00 86.62 108 ILE A O 1
ATOM 889 N N . GLU A 1 109 ? -20.350 -5.865 22.797 1.00 89.12 109 GLU A N 1
ATOM 890 C CA . GLU A 1 109 ? -19.588 -5.689 24.033 1.00 89.12 109 GLU A CA 1
ATOM 891 C C . GLU A 1 109 ? -19.329 -7.007 24.767 1.00 89.12 109 GLU A C 1
ATOM 893 O O . GLU A 1 109 ? -18.434 -7.066 25.607 1.00 89.12 109 GLU A O 1
ATOM 898 N N . CYS A 1 110 ? -20.079 -8.065 24.450 1.00 89.56 110 CYS A N 1
ATOM 899 C CA . CYS A 1 110 ? -19.889 -9.395 25.019 1.00 89.56 110 CYS A CA 1
ATOM 900 C C . CYS A 1 110 ? -18.897 -10.256 24.221 1.00 89.56 110 CYS A C 1
ATOM 902 O O . CYS A 1 110 ? -18.563 -11.349 24.672 1.00 89.56 110 CYS A O 1
ATOM 904 N N . LEU A 1 111 ? -18.443 -9.813 23.042 1.00 90.94 111 LEU A N 1
ATOM 905 C CA . LEU A 1 111 ? -17.439 -10.549 22.267 1.00 90.94 111 LEU A CA 1
ATOM 906 C C . LEU A 1 111 ? -16.080 -10.490 22.964 1.00 90.94 111 LEU A C 1
ATOM 908 O O . LEU A 1 111 ? -15.763 -9.478 23.583 1.00 90.94 111 LEU A O 1
ATOM 912 N N . ALA A 1 112 ? -15.266 -11.537 22.830 1.00 93.12 112 ALA A N 1
ATOM 913 C CA . ALA A 1 112 ? -13.890 -11.557 23.330 1.00 93.12 112 ALA A CA 1
ATOM 914 C C . ALA A 1 112 ? -12.993 -10.564 22.559 1.00 93.12 112 ALA A C 1
ATOM 916 O O . ALA A 1 112 ? -13.324 -10.174 21.438 1.00 93.12 112 ALA A O 1
ATOM 917 N N . ASN A 1 113 ? -11.887 -10.111 23.160 1.00 92.94 113 ASN A N 1
ATOM 918 C CA . ASN A 1 113 ? -11.017 -9.082 22.562 1.00 92.94 113 ASN A CA 1
ATOM 919 C C . ASN A 1 113 ? -10.404 -9.546 21.235 1.00 92.94 113 ASN A C 1
ATOM 921 O O . ASN A 1 113 ? -10.296 -8.757 20.305 1.00 92.94 113 ASN A O 1
ATOM 925 N N . GLU A 1 114 ? -10.065 -10.827 21.139 1.00 92.94 114 GLU A N 1
ATOM 926 C CA . GLU A 1 114 ? -9.496 -11.480 19.961 1.00 92.94 114 GLU A CA 1
ATOM 927 C C . GLU A 1 114 ? -10.441 -11.342 18.763 1.00 92.94 114 GLU A C 1
ATOM 929 O O . GLU A 1 114 ? -10.034 -10.909 17.691 1.00 92.94 114 GLU A O 1
ATOM 934 N N . ILE A 1 115 ? -11.737 -11.582 18.983 1.00 92.06 115 ILE A N 1
ATOM 935 C CA . ILE A 1 115 ? -12.765 -11.431 17.947 1.00 92.06 115 ILE A CA 1
ATOM 936 C C . ILE A 1 115 ? -12.924 -9.964 17.535 1.00 92.06 115 ILE A C 1
ATOM 938 O O . ILE A 1 115 ? -13.165 -9.672 16.367 1.00 92.06 115 ILE A O 1
ATOM 942 N N . ILE A 1 116 ? -12.787 -9.020 18.471 1.00 92.62 116 ILE A N 1
ATOM 943 C CA . ILE A 1 116 ? -12.832 -7.590 18.140 1.00 92.62 116 ILE A CA 1
ATOM 944 C C . ILE A 1 116 ? -11.615 -7.178 17.304 1.00 92.62 116 ILE A C 1
ATOM 946 O O . ILE A 1 116 ? -11.781 -6.429 16.345 1.00 92.62 116 ILE A O 1
ATOM 950 N N . TYR A 1 117 ? -10.418 -7.683 17.610 1.00 91.75 117 TYR A N 1
ATOM 951 C CA . TYR A 1 117 ? -9.233 -7.434 16.786 1.00 91.75 117 TYR A CA 1
ATOM 952 C C . TYR A 1 117 ? -9.372 -8.020 15.384 1.00 91.75 117 TYR A C 1
ATOM 954 O O . TYR A 1 117 ? -9.053 -7.337 14.409 1.00 91.75 117 TYR A O 1
ATOM 962 N N . ASP A 1 118 ? -9.925 -9.229 15.270 1.00 89.50 118 ASP A N 1
ATOM 963 C CA . ASP A 1 118 ? -10.247 -9.819 13.974 1.00 89.50 118 ASP A CA 1
ATOM 964 C C . ASP A 1 118 ? -11.204 -8.913 13.201 1.00 89.50 118 ASP A C 1
ATOM 966 O O . ASP A 1 118 ? -10.943 -8.610 12.041 1.00 89.50 118 ASP A O 1
ATOM 970 N N . ILE A 1 119 ? -12.260 -8.402 13.846 1.00 90.94 119 ILE A N 1
ATOM 971 C CA . ILE A 1 119 ? -13.181 -7.433 13.239 1.00 90.94 119 ILE A CA 1
ATOM 972 C C . ILE A 1 119 ? -12.422 -6.181 12.783 1.00 90.94 119 ILE A C 1
ATOM 974 O O . ILE A 1 119 ? -12.572 -5.788 11.628 1.00 90.94 119 ILE A O 1
ATOM 978 N N . PHE A 1 120 ? -11.588 -5.578 13.636 1.00 91.25 120 PHE A N 1
ATOM 979 C CA . PHE A 1 120 ? -10.808 -4.379 13.305 1.00 91.25 120 PHE A CA 1
ATOM 980 C C . PHE A 1 120 ? -9.868 -4.588 12.115 1.00 91.25 120 PHE A C 1
ATOM 982 O O . PHE A 1 120 ? -9.674 -3.657 11.340 1.00 91.25 120 PHE A O 1
ATOM 989 N N . SER A 1 121 ? -9.350 -5.801 11.900 1.00 88.56 121 SER A N 1
ATOM 990 C CA . SER A 1 121 ? -8.459 -6.110 10.771 1.00 88.56 121 SER A CA 1
ATOM 991 C C . SER A 1 121 ? -9.103 -5.939 9.380 1.00 88.56 121 SER A C 1
ATOM 993 O O . SER A 1 121 ? -8.385 -5.823 8.373 1.00 88.56 121 SER A O 1
ATOM 995 N N . TYR A 1 122 ? -10.443 -5.910 9.324 1.00 89.62 122 TYR A N 1
ATOM 996 C CA . TYR A 1 122 ? -11.238 -5.642 8.119 1.00 89.62 122 TYR A CA 1
ATOM 997 C C . TYR A 1 122 ? -11.526 -4.153 7.897 1.00 89.62 122 TYR A C 1
ATOM 999 O O . TYR A 1 122 ? -12.011 -3.790 6.826 1.00 89.62 122 TYR A O 1
ATOM 1007 N N . PHE A 1 123 ? -11.259 -3.297 8.885 1.00 90.19 123 PHE A N 1
ATOM 1008 C CA . PHE A 1 123 ? -11.494 -1.861 8.793 1.00 90.19 123 PHE A CA 1
ATOM 1009 C C . PHE A 1 123 ? -10.218 -1.100 8.440 1.00 90.19 123 PHE A C 1
ATOM 1011 O O . PHE A 1 123 ? -9.098 -1.509 8.749 1.00 90.19 123 PHE A O 1
ATOM 1018 N N . ASP A 1 124 ? -10.423 0.063 7.830 1.00 90.00 124 ASP A N 1
ATOM 1019 C CA . ASP A 1 124 ? -9.449 1.141 7.882 1.00 90.00 124 ASP A CA 1
ATOM 1020 C C . ASP A 1 124 ? -9.285 1.645 9.328 1.00 90.00 124 ASP A C 1
ATOM 1022 O O . ASP A 1 124 ? -10.250 1.689 10.095 1.00 90.00 124 ASP A O 1
ATOM 1026 N N . ALA A 1 125 ? -8.074 2.054 9.704 1.00 89.75 125 ALA A N 1
ATOM 1027 C CA . ALA A 1 125 ? -7.764 2.527 11.048 1.00 89.75 125 ALA A CA 1
ATOM 1028 C C . ALA A 1 125 ? -8.627 3.729 11.474 1.00 89.75 125 ALA A C 1
ATOM 1030 O O . ALA A 1 125 ? -9.128 3.755 12.602 1.00 89.75 125 ALA A O 1
ATOM 1031 N N . CYS A 1 126 ? -8.839 4.707 10.585 1.00 87.12 126 CYS A N 1
ATOM 1032 C CA . CYS A 1 126 ? -9.694 5.850 10.893 1.00 87.12 126 CYS A CA 1
ATOM 1033 C C . CYS A 1 126 ? -11.160 5.407 11.017 1.00 87.12 126 CYS A C 1
ATOM 1035 O O . CYS A 1 126 ? -11.851 5.854 11.933 1.00 87.12 126 CYS A O 1
ATOM 1037 N N . ASP A 1 127 ? -11.641 4.515 10.145 1.00 88.00 127 ASP A N 1
ATOM 1038 C CA . ASP A 1 127 ? -13.018 4.006 10.218 1.00 88.00 127 ASP A CA 1
ATOM 1039 C C . ASP A 1 127 ? -13.278 3.222 11.509 1.00 88.00 127 ASP A C 1
ATOM 1041 O O . ASP A 1 127 ? -14.296 3.451 12.170 1.00 88.00 127 ASP A O 1
ATOM 1045 N N . ALA A 1 128 ? -12.347 2.349 11.905 1.00 90.12 128 ALA A N 1
ATOM 1046 C CA . ALA A 1 128 ? -12.414 1.626 13.170 1.00 90.12 128 ALA A CA 1
ATOM 1047 C C . ALA A 1 128 ? -12.480 2.607 14.346 1.00 90.12 128 ALA A C 1
ATOM 1049 O O . ALA A 1 128 ? -13.366 2.529 15.197 1.00 90.12 128 ALA A O 1
ATOM 1050 N N . TYR A 1 129 ? -11.608 3.608 14.366 1.00 88.88 129 TYR A N 1
ATOM 1051 C CA . TYR A 1 129 ? -11.629 4.597 15.430 1.00 88.88 129 TYR A CA 1
ATOM 1052 C C . TYR A 1 129 ? -12.931 5.389 15.475 1.00 88.88 129 TYR A C 1
ATOM 1054 O O . TYR A 1 129 ? -13.547 5.483 16.534 1.00 88.88 129 TYR A O 1
ATOM 1062 N N . TYR A 1 130 ? -13.423 5.906 14.350 1.00 87.06 130 TYR A N 1
ATOM 1063 C CA . TYR A 1 130 ? -14.678 6.661 14.344 1.00 87.06 130 TYR A CA 1
ATOM 1064 C C . TYR A 1 130 ? -15.895 5.812 14.712 1.00 87.06 130 TYR A C 1
ATOM 1066 O O . TYR A 1 130 ? -16.857 6.342 15.273 1.00 87.06 130 TYR A O 1
ATOM 1074 N N . ALA A 1 131 ? -15.872 4.517 14.397 1.00 89.00 131 ALA A N 1
ATOM 1075 C CA . ALA A 1 131 ? -16.949 3.601 14.737 1.00 89.00 131 ALA A CA 1
ATOM 1076 C C . ALA A 1 131 ? -16.924 3.179 16.215 1.00 89.00 131 ALA A C 1
ATOM 1078 O O . ALA A 1 131 ? -17.993 3.067 16.817 1.00 89.00 131 ALA A O 1
ATOM 1079 N N . PHE A 1 132 ? -15.738 2.957 16.797 1.00 90.56 132 PHE A N 1
ATOM 1080 C CA . PHE A 1 132 ? -15.601 2.246 18.073 1.00 90.56 132 PHE A CA 1
ATOM 1081 C C . PHE A 1 132 ? -15.051 3.079 19.249 1.00 90.56 132 PHE A C 1
ATOM 1083 O O . PHE A 1 132 ? -15.345 2.732 20.392 1.00 90.56 132 PHE A O 1
ATOM 1090 N N . SER A 1 133 ? -14.338 4.190 19.016 1.00 89.06 133 SER A N 1
ATOM 1091 C CA . SER A 1 133 ? -13.709 5.009 20.085 1.00 89.06 133 SER A CA 1
ATOM 1092 C C . SER A 1 133 ? -14.701 5.515 21.137 1.00 89.06 133 SER A C 1
ATOM 1094 O O . SER A 1 133 ? -14.455 5.455 22.337 1.00 89.06 133 SER A O 1
ATOM 1096 N N . ASN A 1 134 ? -15.881 5.955 20.695 1.00 88.88 134 ASN A N 1
ATOM 1097 C CA . ASN A 1 134 ? -16.882 6.585 21.561 1.00 88.88 134 ASN A CA 1
ATOM 1098 C C . ASN A 1 134 ? -17.924 5.615 22.140 1.00 88.88 134 ASN A C 1
ATOM 1100 O O . ASN A 1 134 ? -18.943 6.065 22.665 1.00 88.88 134 ASN A O 1
ATOM 1104 N N . LEU A 1 135 ? -17.726 4.299 22.014 1.00 89.06 135 LEU A N 1
ATOM 1105 C CA . LEU A 1 135 ? -18.686 3.324 22.537 1.00 89.06 135 LEU A CA 1
ATOM 1106 C C . LEU A 1 135 ? -18.541 3.154 24.048 1.00 89.06 135 LEU A C 1
ATOM 1108 O O . LEU A 1 135 ? -19.482 3.395 24.799 1.00 89.06 135 LEU A O 1
ATOM 1112 N N . ASN A 1 136 ? -17.358 2.728 24.488 1.00 92.00 136 ASN A N 1
ATOM 1113 C CA . ASN A 1 136 ? -17.004 2.557 25.891 1.00 92.00 136 ASN A CA 1
ATOM 1114 C C . ASN A 1 136 ? -15.475 2.442 26.041 1.00 92.00 136 ASN A C 1
ATOM 1116 O O . ASN A 1 136 ? -14.747 2.237 25.067 1.00 92.00 136 ASN A O 1
ATOM 1120 N N . ASN A 1 137 ? -14.994 2.513 27.286 1.00 93.50 137 ASN A N 1
ATOM 1121 C CA . ASN A 1 137 ? -13.561 2.464 27.601 1.00 93.50 137 ASN A CA 1
ATOM 1122 C C . ASN A 1 137 ? -12.875 1.183 27.113 1.00 93.50 137 ASN A C 1
ATOM 1124 O O . ASN A 1 137 ? -11.685 1.205 26.816 1.00 93.50 137 ASN A O 1
ATOM 1128 N N . ARG A 1 138 ? -13.602 0.060 27.018 1.00 94.25 138 ARG A N 1
ATOM 1129 C CA . ARG A 1 138 ? -13.025 -1.190 26.519 1.00 94.25 138 ARG A CA 1
ATOM 1130 C C . ARG A 1 138 ? -12.614 -1.036 25.055 1.00 94.25 138 ARG A C 1
ATOM 1132 O O . ARG A 1 138 ? -11.488 -1.381 24.727 1.00 94.25 138 ARG A O 1
ATOM 1139 N N . PHE A 1 139 ? -13.486 -0.515 24.193 1.00 92.50 139 PHE A N 1
ATOM 1140 C CA . PHE A 1 139 ? -13.156 -0.329 22.775 1.00 92.50 139 PHE A CA 1
ATOM 1141 C C . PHE A 1 139 ? -12.079 0.727 22.549 1.00 92.50 139 PHE A C 1
ATOM 1143 O O . PHE A 1 139 ? -11.203 0.508 21.718 1.00 92.50 139 PHE A O 1
ATOM 1150 N N . GLN A 1 140 ? -12.100 1.814 23.321 1.00 90.50 140 GLN A N 1
ATOM 1151 C CA . GLN A 1 140 ? -11.032 2.810 23.288 1.00 90.50 140 GLN A CA 1
ATOM 1152 C C . GLN A 1 140 ? -9.673 2.165 23.611 1.00 90.50 140 GLN A C 1
ATOM 1154 O O . GLN A 1 140 ? -8.750 2.244 22.810 1.00 90.50 140 GLN A O 1
ATOM 1159 N N . ASN A 1 141 ? -9.591 1.396 24.703 1.00 91.69 141 ASN A N 1
ATOM 1160 C CA . ASN A 1 141 ? -8.364 0.688 25.083 1.00 91.69 141 ASN A CA 1
ATOM 1161 C C . ASN A 1 141 ? -7.905 -0.342 24.039 1.00 91.69 141 ASN A C 1
ATOM 1163 O O . ASN A 1 141 ? -6.711 -0.605 23.932 1.00 91.69 141 ASN A O 1
ATOM 1167 N N . LEU A 1 142 ? -8.833 -0.961 23.300 1.00 92.00 142 LEU A N 1
ATOM 1168 C CA . LEU A 1 142 ? -8.489 -1.887 22.216 1.00 92.00 142 LEU A CA 1
ATOM 1169 C C . LEU A 1 142 ? -7.906 -1.153 21.004 1.00 92.00 142 LEU A C 1
ATOM 1171 O O . LEU A 1 142 ? -6.981 -1.665 20.382 1.00 92.00 142 LEU A O 1
ATOM 1175 N N . LEU A 1 143 ? -8.426 0.030 20.674 1.00 89.62 143 LEU A N 1
ATOM 1176 C CA . LEU A 1 143 ? -7.903 0.867 19.590 1.00 89.62 143 LEU A CA 1
ATOM 11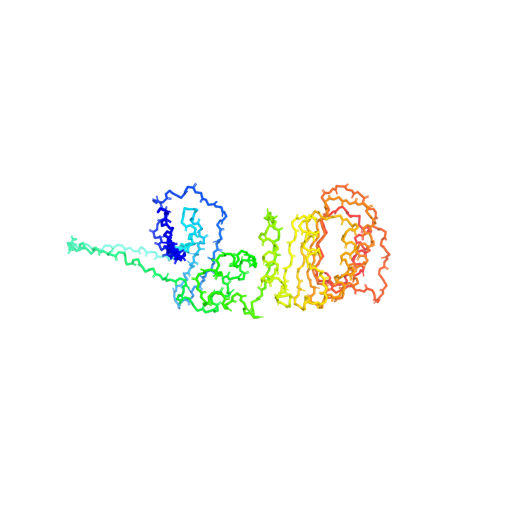77 C C . LEU A 1 143 ? -6.534 1.465 19.931 1.00 89.62 143 LEU A C 1
ATOM 1179 O O . LEU A 1 143 ? -5.682 1.569 19.053 1.00 89.62 143 LEU A O 1
ATOM 1183 N N . ASP A 1 144 ? -6.318 1.803 21.201 1.00 85.94 144 ASP A N 1
ATOM 1184 C CA . ASP A 1 144 ? -5.058 2.363 21.701 1.00 85.94 144 ASP A CA 1
ATOM 1185 C C . ASP A 1 144 ? -3.991 1.279 21.964 1.00 85.94 144 ASP A C 1
ATOM 1187 O O . ASP A 1 144 ? -2.858 1.582 22.345 1.00 85.94 144 ASP A O 1
ATOM 1191 N N . ASN A 1 145 ? -4.330 -0.004 21.787 1.00 85.12 145 ASN A N 1
ATOM 1192 C CA . ASN A 1 145 ? -3.413 -1.100 22.065 1.00 85.12 145 ASN A CA 1
ATOM 1193 C C . ASN A 1 145 ? -2.341 -1.239 20.973 1.00 85.12 145 ASN A C 1
ATOM 1195 O O . ASN A 1 145 ? -2.641 -1.427 19.794 1.00 85.12 145 ASN A O 1
ATOM 1199 N N . ALA A 1 146 ? -1.076 -1.285 21.394 1.00 71.19 146 ALA A N 1
ATOM 1200 C CA . ALA A 1 146 ? 0.082 -1.473 20.524 1.00 71.19 146 ALA A CA 1
ATOM 1201 C C . ALA A 1 146 ? 0.108 -2.815 19.757 1.00 71.19 146 ALA A C 1
ATOM 1203 O O . ALA A 1 146 ? 0.959 -3.020 18.894 1.00 71.19 146 ALA A O 1
ATOM 1204 N N . SER A 1 147 ? -0.778 -3.766 20.064 1.00 81.69 147 SER A N 1
ATOM 1205 C CA . SER A 1 147 ? -0.886 -5.022 19.314 1.00 81.69 147 SER A CA 1
ATOM 1206 C C . SER A 1 147 ? -1.753 -4.925 18.056 1.00 81.69 147 SER A C 1
ATOM 1208 O O . SER A 1 147 ? -1.749 -5.859 17.256 1.00 81.69 147 SER A O 1
ATOM 1210 N N . LEU A 1 148 ? -2.525 -3.848 17.883 1.00 84.81 148 LEU A N 1
ATOM 1211 C CA . LEU A 1 148 ? -3.440 -3.711 16.754 1.00 84.81 148 LEU A CA 1
ATOM 1212 C C . LEU A 1 148 ? -2.674 -3.333 15.481 1.00 84.81 148 LEU A C 1
ATOM 1214 O O . LEU A 1 148 ? -2.094 -2.254 15.390 1.00 84.81 148 LEU A O 1
ATOM 1218 N N . PHE A 1 149 ? -2.704 -4.204 14.472 1.00 88.94 149 PHE A N 1
ATOM 1219 C CA . PHE A 1 149 ? -2.147 -3.890 13.158 1.00 88.94 149 PHE A CA 1
ATOM 1220 C C . PHE A 1 149 ? -3.077 -2.963 12.382 1.00 88.94 149 PHE A C 1
ATOM 1222 O O . PHE A 1 149 ? -4.241 -3.286 12.148 1.00 88.94 149 PHE A O 1
ATOM 1229 N N . LEU A 1 150 ? -2.545 -1.821 11.954 1.00 90.31 150 LEU A N 1
ATOM 1230 C CA . LEU A 1 150 ? -3.332 -0.770 11.321 1.00 90.31 150 LEU A CA 1
ATOM 1231 C C . LEU A 1 150 ? -3.136 -0.761 9.806 1.00 90.31 150 LEU A C 1
ATOM 1233 O O . LEU A 1 150 ? -2.010 -0.781 9.301 1.00 90.31 150 LEU A O 1
ATOM 1237 N N . LYS A 1 151 ? -4.251 -0.677 9.082 1.00 94.50 151 LYS A N 1
ATOM 1238 C CA . LYS A 1 151 ? -4.292 -0.396 7.645 1.00 94.50 151 LYS A CA 1
ATOM 1239 C C . LYS A 1 151 ? -4.857 1.000 7.465 1.00 94.50 151 LYS A C 1
ATOM 1241 O O . LYS A 1 151 ? -5.872 1.315 8.078 1.00 94.50 151 LYS A O 1
ATOM 1246 N N . ILE A 1 152 ? -4.197 1.818 6.657 1.00 91.56 152 ILE A N 1
ATOM 1247 C CA . ILE A 1 152 ? -4.651 3.174 6.369 1.00 91.56 152 ILE A CA 1
ATOM 1248 C C . ILE A 1 152 ? -4.933 3.284 4.880 1.00 91.56 152 ILE A C 1
ATOM 1250 O O . ILE A 1 152 ? -4.058 3.031 4.057 1.00 91.56 152 ILE A O 1
ATOM 1254 N N . THR A 1 153 ? -6.153 3.675 4.556 1.00 90.81 153 THR A N 1
ATOM 1255 C CA . THR A 1 153 ? -6.720 3.769 3.225 1.00 90.81 153 THR A CA 1
ATOM 1256 C C . THR A 1 153 ? -7.377 5.131 3.080 1.00 90.81 153 THR A C 1
ATOM 1258 O O . THR A 1 153 ? -8.475 5.389 3.575 1.00 90.81 153 THR A O 1
ATOM 1261 N N . TYR A 1 154 ? -6.711 6.020 2.356 1.00 81.75 154 TYR A N 1
ATOM 1262 C CA . TYR A 1 154 ? -7.254 7.326 2.024 1.00 81.75 154 TYR A CA 1
ATOM 1263 C C . TYR A 1 154 ? -8.044 7.229 0.732 1.00 81.75 154 TYR A C 1
ATOM 1265 O O . TYR A 1 154 ? -7.497 7.402 -0.355 1.00 81.75 154 TYR A O 1
ATOM 1273 N N . LEU A 1 155 ? -9.331 6.903 0.884 1.00 64.62 155 LEU A N 1
ATOM 1274 C CA . LEU A 1 155 ? -10.272 6.844 -0.226 1.00 64.62 155 LEU A CA 1
ATOM 1275 C C . LEU A 1 155 ? -10.784 8.239 -0.582 1.00 64.62 155 LEU A C 1
ATOM 1277 O O . LEU A 1 155 ? -10.371 8.741 -1.609 1.00 64.62 155 LEU A O 1
ATOM 1281 N N . HIS A 1 156 ? -11.623 8.911 0.222 1.00 59.41 156 HIS A N 1
ATOM 1282 C CA . HIS A 1 156 ? -12.265 10.156 -0.260 1.00 59.41 156 HIS A CA 1
ATOM 1283 C C . HIS A 1 156 ? -12.710 11.182 0.811 1.00 59.41 156 HIS A C 1
ATOM 1285 O O . HIS A 1 156 ? -13.499 12.075 0.502 1.00 59.41 156 HIS A O 1
ATOM 1291 N N . LYS A 1 157 ? -12.275 11.103 2.081 1.00 59.44 157 LYS A N 1
ATOM 1292 C CA . LYS A 1 157 ? -12.778 12.013 3.142 1.00 59.44 157 LYS A CA 1
ATOM 1293 C C . LYS A 1 157 ? -11.714 12.953 3.709 1.00 59.44 157 LYS A C 1
ATOM 1295 O O . LYS A 1 157 ? -10.820 12.537 4.437 1.00 59.44 157 LYS A O 1
ATOM 1300 N N . LE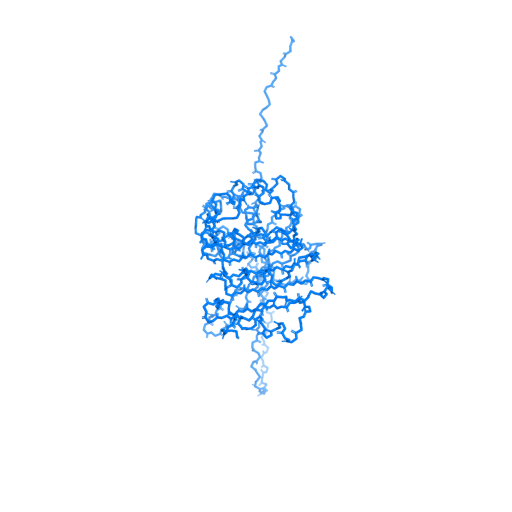U A 1 158 ? -11.885 14.245 3.413 1.00 57.59 158 LEU A N 1
ATOM 1301 C CA . LEU A 1 158 ? -11.010 15.359 3.790 1.00 57.59 158 LEU A CA 1
ATOM 1302 C C . LEU A 1 158 ? -11.599 16.273 4.864 1.00 57.59 158 LEU A C 1
ATOM 1304 O O . LEU A 1 158 ? -12.739 16.715 4.764 1.00 57.59 158 LEU A O 1
ATOM 1308 N N . ASN A 1 159 ? -10.791 16.565 5.889 1.00 64.06 159 ASN A N 1
ATOM 1309 C CA . ASN A 1 159 ? -10.009 17.806 6.082 1.00 64.06 159 ASN A CA 1
ATOM 1310 C C . ASN A 1 159 ? -9.759 18.032 7.585 1.00 64.06 159 ASN A C 1
ATOM 1312 O O . ASN A 1 159 ? -8.614 17.999 8.028 1.00 64.06 159 ASN A O 1
ATOM 1316 N N . SER A 1 160 ? -10.804 18.138 8.410 1.00 67.69 160 SER A N 1
ATOM 1317 C CA . SER A 1 160 ? -10.636 18.178 9.877 1.00 67.69 160 SER A CA 1
ATOM 1318 C C . SER A 1 160 ? -10.409 16.783 10.463 1.00 67.69 160 SER A C 1
ATOM 1320 O O . SER A 1 160 ? -9.432 16.549 11.169 1.00 67.69 160 SER A O 1
ATOM 1322 N N . ALA A 1 161 ? -11.251 15.828 10.062 1.00 70.62 161 ALA A N 1
ATOM 1323 C CA . ALA A 1 161 ? -11.199 14.440 10.513 1.00 70.62 161 ALA A CA 1
ATOM 1324 C C . ALA A 1 161 ? -9.836 13.774 10.252 1.00 70.62 161 ALA A C 1
ATOM 1326 O O . ALA A 1 161 ? -9.355 12.977 11.045 1.00 70.62 161 ALA A O 1
ATOM 1327 N N . LEU A 1 162 ? -9.174 14.139 9.156 1.00 72.81 162 LEU A N 1
ATOM 1328 C CA . LEU A 1 162 ? -7.883 13.570 8.776 1.00 72.81 162 LEU A CA 1
ATOM 1329 C C . LEU A 1 162 ? -6.770 14.023 9.733 1.00 72.81 162 LEU A C 1
ATOM 1331 O O . LEU A 1 162 ? -5.964 13.210 10.180 1.00 72.81 162 LEU A O 1
ATOM 1335 N N . THR A 1 163 ? -6.781 15.303 10.113 1.00 81.00 163 THR A N 1
ATOM 1336 C CA . THR A 1 163 ? -5.837 15.859 11.092 1.00 81.00 163 THR A CA 1
ATOM 1337 C C . THR A 1 163 ? -6.058 15.254 12.478 1.00 81.00 163 THR A C 1
ATOM 1339 O O . THR A 1 163 ? -5.092 14.919 13.166 1.00 81.00 163 THR A O 1
ATOM 1342 N N . ASP A 1 164 ? -7.317 15.074 12.879 1.00 81.50 164 ASP A N 1
ATOM 1343 C CA . ASP A 1 164 ? -7.657 14.459 14.163 1.00 81.50 164 ASP A CA 1
ATOM 1344 C C . ASP A 1 164 ? -7.287 12.973 14.183 1.00 81.50 164 ASP A C 1
ATOM 1346 O O . ASP A 1 164 ? -6.605 12.528 15.105 1.00 81.50 164 ASP A O 1
ATOM 1350 N N . CYS A 1 165 ? -7.645 12.221 13.134 1.00 80.94 165 CYS A N 1
ATOM 1351 C CA . CYS A 1 165 ? -7.245 10.823 12.972 1.00 80.94 165 CYS A CA 1
ATOM 1352 C C . CYS A 1 165 ? -5.716 10.688 12.992 1.00 80.94 165 CYS A C 1
ATOM 1354 O O . CYS A 1 165 ? -5.175 9.803 13.657 1.00 80.94 165 CYS A O 1
ATOM 1356 N N . TYR A 1 166 ? -4.998 11.604 12.331 1.00 84.75 166 TYR A N 1
ATOM 1357 C CA . TYR A 1 166 ? -3.542 11.609 12.359 1.00 84.75 166 TYR A CA 1
ATOM 1358 C C . TYR A 1 166 ? -2.994 11.753 13.782 1.00 84.75 166 TYR A C 1
ATOM 1360 O O . TYR A 1 166 ? -2.178 10.938 14.210 1.00 84.75 166 TYR A O 1
ATOM 1368 N N . LYS A 1 167 ? -3.449 12.767 14.525 1.00 85.06 167 LYS A N 1
ATOM 1369 C CA . LYS A 1 167 ? -2.957 13.047 15.883 1.00 85.06 167 LYS A CA 1
ATOM 1370 C C . LYS A 1 167 ? -3.287 11.932 16.872 1.00 85.06 167 LYS A C 1
ATOM 1372 O O . LYS A 1 167 ? -2.453 11.612 17.718 1.00 85.06 167 LYS A O 1
ATOM 1377 N N . GLN A 1 168 ? -4.492 11.379 16.778 1.00 84.94 168 GLN A N 1
ATOM 1378 C CA . GLN A 1 168 ? -4.982 10.396 17.740 1.00 84.94 168 GLN A CA 1
ATOM 1379 C C . GLN A 1 168 ? -4.457 8.992 17.440 1.00 84.94 168 GLN A C 1
ATOM 1381 O O . GLN A 1 168 ? -4.053 8.288 18.352 1.00 84.94 168 GLN A O 1
ATOM 1386 N N . ILE A 1 169 ? -4.400 8.596 16.166 1.00 86.50 169 ILE A N 1
ATOM 1387 C CA . ILE A 1 169 ? -4.113 7.206 15.795 1.00 86.50 169 ILE A CA 1
ATOM 1388 C C . ILE A 1 169 ? -2.743 7.089 15.147 1.00 86.50 169 ILE A C 1
ATOM 1390 O O . ILE A 1 169 ? -1.864 6.393 15.651 1.00 86.50 169 ILE A O 1
ATOM 1394 N N . ILE A 1 170 ? -2.553 7.760 14.013 1.00 87.75 170 ILE A N 1
ATOM 1395 C CA . ILE A 1 170 ? -1.446 7.468 13.096 1.00 87.75 170 ILE A CA 1
ATOM 1396 C C . ILE A 1 170 ? -0.115 7.862 13.724 1.00 87.75 170 ILE A C 1
ATOM 1398 O O . ILE A 1 170 ? 0.837 7.090 13.688 1.00 87.75 170 ILE A O 1
ATOM 1402 N N . HIS A 1 171 ? -0.047 9.053 14.319 1.00 89.31 171 HIS A N 1
ATOM 1403 C CA . HIS A 1 171 ? 1.179 9.575 14.908 1.00 89.31 171 HIS A CA 1
ATOM 1404 C C . HIS A 1 171 ? 1.704 8.679 16.036 1.00 89.31 171 HIS A C 1
ATOM 1406 O O . HIS A 1 171 ? 2.907 8.441 16.118 1.00 89.31 171 HIS A O 1
ATOM 1412 N N . GLN A 1 172 ? 0.800 8.163 16.869 1.00 88.50 172 GLN A N 1
ATOM 1413 C CA . GLN A 1 172 ? 1.139 7.354 18.040 1.00 88.50 172 GLN A CA 1
ATOM 1414 C C . GLN A 1 172 ? 1.433 5.895 17.661 1.00 88.50 172 GLN A C 1
ATOM 1416 O O . GLN A 1 172 ? 2.278 5.245 18.273 1.00 88.50 172 GLN A O 1
ATOM 1421 N N . ASN A 1 173 ? 0.800 5.399 16.595 1.00 90.00 173 ASN A N 1
ATOM 1422 C CA . ASN A 1 173 ? 0.850 3.993 16.203 1.00 90.00 173 ASN A CA 1
ATOM 1423 C C . ASN A 1 173 ? 1.659 3.727 14.927 1.00 90.00 173 ASN A C 1
ATOM 1425 O O . ASN A 1 173 ? 1.471 2.685 14.303 1.00 90.00 173 ASN A O 1
ATOM 1429 N N . LYS A 1 174 ? 2.587 4.616 14.534 1.00 92.06 174 LYS A N 1
ATOM 1430 C CA . LYS A 1 174 ? 3.391 4.458 13.299 1.00 92.06 174 LYS A CA 1
ATOM 1431 C C . LYS A 1 174 ? 4.042 3.085 13.157 1.00 92.06 174 LYS A C 1
ATOM 1433 O O . LYS A 1 174 ? 4.013 2.481 12.090 1.00 92.06 174 LYS A O 1
ATOM 1438 N N . HIS A 1 175 ? 4.572 2.581 14.265 1.00 93.75 175 HIS A N 1
ATOM 1439 C CA . HIS A 1 175 ? 5.238 1.288 14.355 1.00 93.75 175 HIS A CA 1
ATOM 1440 C C . HIS A 1 175 ? 4.303 0.089 14.118 1.00 93.75 175 HIS A C 1
ATOM 1442 O O . HIS A 1 175 ? 4.794 -0.993 13.824 1.00 93.75 175 HIS A O 1
ATOM 1448 N N . ASN A 1 176 ? 2.980 0.262 14.212 1.00 93.00 176 ASN A N 1
ATOM 1449 C CA . ASN A 1 176 ? 1.979 -0.792 13.999 1.00 93.00 176 ASN A CA 1
ATOM 1450 C C . ASN A 1 176 ? 1.237 -0.683 12.667 1.00 93.00 176 ASN A C 1
ATOM 1452 O O . ASN A 1 176 ? 0.411 -1.543 12.351 1.00 93.00 176 ASN A O 1
ATOM 1456 N N . ILE A 1 177 ? 1.512 0.356 11.880 1.00 94.88 177 ILE A N 1
ATOM 1457 C CA . ILE A 1 177 ? 0.926 0.501 10.551 1.00 94.88 177 ILE A CA 1
ATOM 1458 C C . ILE A 1 177 ? 1.592 -0.512 9.624 1.00 94.88 177 ILE A C 1
ATOM 1460 O O . ILE A 1 177 ? 2.801 -0.464 9.406 1.00 94.88 177 ILE A O 1
ATOM 1464 N N . ILE A 1 178 ? 0.786 -1.418 9.074 1.00 97.06 178 ILE A N 1
ATOM 1465 C CA . ILE A 1 178 ? 1.238 -2.487 8.176 1.00 97.06 178 ILE A CA 1
ATOM 1466 C C . ILE A 1 178 ? 0.973 -2.172 6.705 1.00 97.06 178 ILE A C 1
ATOM 1468 O O . ILE A 1 178 ? 1.631 -2.736 5.832 1.00 97.06 178 ILE A O 1
ATOM 1472 N N . SER A 1 179 ? 0.023 -1.279 6.416 1.00 97.69 179 SER A N 1
ATOM 1473 C CA . SER A 1 179 ? -0.381 -0.956 5.049 1.00 97.69 179 SER A CA 1
ATOM 1474 C C . SER A 1 179 ? -0.777 0.506 4.909 1.00 97.69 179 SER A C 1
ATOM 1476 O O . SER A 1 179 ? -1.549 1.013 5.725 1.00 97.69 179 SER A O 1
ATOM 1478 N N . LEU A 1 180 ? -0.308 1.141 3.836 1.00 97.00 180 LEU A N 1
ATOM 1479 C CA . LEU A 1 180 ? -0.744 2.464 3.392 1.00 97.00 180 LEU A CA 1
ATOM 1480 C C . LEU A 1 180 ? -1.326 2.371 1.980 1.00 97.00 180 LEU A C 1
ATOM 1482 O O . LEU A 1 180 ? -0.702 1.804 1.086 1.00 97.00 180 LEU A O 1
ATOM 1486 N N . HIS A 1 181 ? -2.500 2.950 1.766 1.00 96.25 181 HIS A N 1
ATOM 1487 C CA . HIS A 1 181 ? -3.162 3.018 0.469 1.00 96.25 181 HIS A CA 1
ATOM 1488 C C . HIS A 1 181 ? -3.649 4.442 0.213 1.00 96.25 181 HIS A C 1
ATOM 1490 O O . HIS A 1 181 ? -4.444 4.991 0.977 1.00 96.25 181 HIS A O 1
ATOM 1496 N N . PHE A 1 182 ? -3.156 5.039 -0.867 1.00 95.12 182 PHE A N 1
ATOM 1497 C CA . PHE A 1 182 ? -3.515 6.377 -1.318 1.00 95.12 182 PHE A CA 1
ATOM 1498 C C . PHE A 1 182 ? -4.201 6.282 -2.679 1.00 95.12 182 PHE A C 1
ATOM 1500 O O . PHE A 1 182 ? -3.641 5.696 -3.608 1.00 95.12 182 PHE A O 1
ATOM 1507 N N . CYS A 1 183 ? -5.418 6.821 -2.781 1.00 92.69 183 CYS A N 1
ATOM 1508 C CA . CYS A 1 183 ? -6.218 6.739 -4.007 1.00 92.69 183 CYS A CA 1
ATOM 1509 C C . CYS A 1 183 ? -5.850 7.789 -5.058 1.00 92.69 183 CYS A C 1
ATOM 1511 O O . CYS A 1 183 ? -6.151 7.583 -6.226 1.00 92.69 183 CYS A O 1
ATOM 1513 N N . ASP A 1 184 ? -5.189 8.870 -4.650 1.00 92.75 184 ASP A N 1
ATOM 1514 C CA . ASP A 1 184 ? -4.641 9.880 -5.548 1.00 92.75 184 ASP A CA 1
ATOM 1515 C C . ASP A 1 184 ? -3.422 10.574 -4.909 1.00 92.75 184 ASP A C 1
ATOM 1517 O O . ASP A 1 184 ? -3.133 10.428 -3.708 1.00 92.75 184 ASP A O 1
ATOM 1521 N N . GLN A 1 185 ? -2.707 11.361 -5.716 1.00 93.12 185 GLN A N 1
ATOM 1522 C CA . GLN A 1 185 ? -1.582 12.173 -5.257 1.00 93.12 185 GLN A CA 1
ATOM 1523 C C . GLN A 1 185 ? -1.975 13.219 -4.204 1.00 93.12 185 GLN A C 1
ATOM 1525 O O . GLN A 1 185 ? -1.173 13.533 -3.322 1.00 93.12 185 GLN A O 1
ATOM 1530 N N . TYR A 1 186 ? -3.192 13.761 -4.263 1.00 92.44 186 TYR A N 1
ATOM 1531 C CA . TYR A 1 186 ? -3.631 14.794 -3.334 1.00 92.44 186 TYR A CA 1
ATOM 1532 C C . TYR A 1 186 ? -3.651 14.262 -1.890 1.00 92.44 186 TYR A C 1
ATOM 1534 O O . TYR A 1 186 ? -3.107 14.908 -0.989 1.00 92.44 186 TYR A O 1
ATOM 1542 N N . PHE A 1 187 ? -4.212 13.073 -1.649 1.00 90.50 187 PHE A N 1
ATOM 1543 C CA . PHE A 1 187 ? -4.234 12.461 -0.314 1.00 90.50 187 PHE A CA 1
ATOM 1544 C C . PHE A 1 187 ? -2.838 12.117 0.191 1.00 90.50 187 PHE A C 1
ATOM 1546 O O . PHE A 1 187 ? -2.534 12.332 1.368 1.00 90.50 187 PHE A O 1
ATOM 1553 N N . LEU A 1 188 ? -1.985 11.615 -0.698 1.00 93.06 188 LEU A N 1
ATOM 1554 C CA . LEU A 1 188 ? -0.585 11.359 -0.393 1.00 93.06 188 LEU A CA 1
ATOM 1555 C C . LEU A 1 188 ? 0.129 12.645 0.049 1.00 93.06 188 LEU A C 1
ATOM 1557 O O . LEU A 1 188 ? 0.823 12.645 1.064 1.00 93.06 188 LEU A O 1
ATOM 1561 N N . ASP A 1 189 ? -0.065 13.752 -0.668 1.00 92.81 189 ASP A N 1
ATOM 1562 C CA . ASP A 1 189 ? 0.548 15.035 -0.330 1.00 92.81 189 ASP A CA 1
ATOM 1563 C C . ASP A 1 189 ? 0.077 15.558 1.028 1.00 92.81 189 ASP A C 1
ATOM 1565 O O . ASP A 1 189 ? 0.895 16.028 1.825 1.00 92.81 189 ASP A O 1
ATOM 1569 N N . GLN A 1 190 ? -1.219 15.441 1.335 1.00 90.06 190 GLN A N 1
ATOM 1570 C CA . GLN A 1 190 ? -1.730 15.789 2.664 1.00 90.06 190 GLN A CA 1
ATOM 1571 C C . GLN A 1 190 ? -1.122 14.904 3.752 1.00 90.06 190 GLN A C 1
ATOM 1573 O O . GLN A 1 190 ? -0.733 15.403 4.808 1.00 90.06 190 GLN A O 1
ATOM 1578 N N . PHE A 1 191 ? -0.994 13.602 3.497 1.00 90.50 191 PHE A N 1
ATOM 1579 C CA . PHE A 1 191 ? -0.390 12.684 4.449 1.00 90.50 191 PHE A CA 1
ATOM 1580 C C . PHE A 1 191 ? 1.078 13.013 4.706 1.00 90.50 191 PHE A C 1
ATOM 1582 O O . PHE A 1 191 ? 1.464 13.144 5.862 1.00 90.50 191 PHE A O 1
ATOM 1589 N N . ILE A 1 192 ? 1.885 13.218 3.660 1.00 91.94 192 ILE A N 1
ATOM 1590 C CA . ILE A 1 192 ? 3.320 13.519 3.788 1.00 91.94 192 ILE A CA 1
ATOM 1591 C C . ILE A 1 192 ? 3.549 14.822 4.562 1.00 91.94 192 ILE A C 1
ATOM 1593 O O . ILE A 1 192 ? 4.477 14.897 5.367 1.00 91.94 192 ILE A O 1
ATOM 1597 N N . ARG A 1 193 ? 2.683 15.832 4.380 1.00 91.00 193 ARG A N 1
ATOM 1598 C CA . ARG A 1 193 ? 2.730 17.085 5.160 1.00 91.00 193 ARG A CA 1
ATOM 1599 C C . ARG A 1 193 ? 2.567 16.852 6.660 1.00 91.00 193 ARG A C 1
ATOM 1601 O O . ARG A 1 193 ? 3.149 17.582 7.456 1.00 91.00 193 ARG A O 1
ATOM 1608 N N . LEU A 1 194 ? 1.770 15.859 7.045 1.00 90.00 194 LEU A N 1
ATOM 1609 C CA . LEU A 1 194 ? 1.534 15.503 8.444 1.00 90.00 194 LEU A CA 1
ATOM 1610 C C . LEU A 1 194 ? 2.576 14.504 8.958 1.00 90.00 194 LEU A C 1
ATOM 1612 O O . LEU A 1 194 ? 2.979 14.559 10.123 1.00 90.00 194 LEU A O 1
ATOM 1616 N N . CYS A 1 195 ? 3.004 13.581 8.099 1.00 89.88 195 CYS A N 1
ATOM 1617 C CA . CYS A 1 195 ? 3.796 12.418 8.445 1.00 89.88 195 CYS A CA 1
ATOM 1618 C C . CYS A 1 195 ? 4.720 11.995 7.304 1.00 89.88 195 CYS A C 1
ATOM 1620 O O . 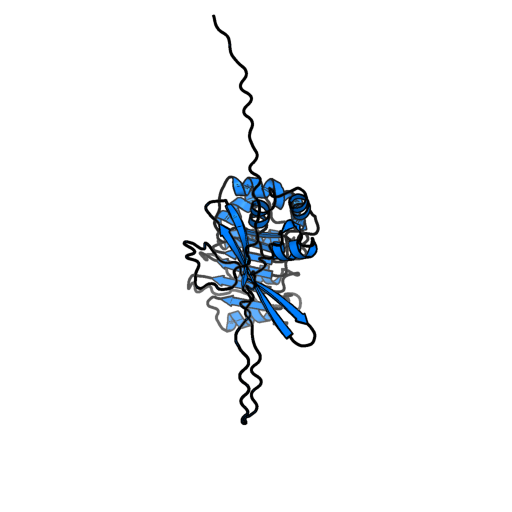CYS A 1 195 ? 4.289 11.384 6.329 1.00 89.88 195 CYS A O 1
ATOM 1622 N N . ALA A 1 196 ? 6.022 12.205 7.484 1.00 91.75 196 ALA A N 1
ATOM 1623 C CA . ALA A 1 196 ? 7.012 11.584 6.616 1.00 91.75 196 ALA A CA 1
ATOM 1624 C C . ALA A 1 196 ? 6.934 10.050 6.724 1.00 91.75 196 ALA A C 1
ATOM 1626 O O . ALA A 1 196 ? 6.934 9.505 7.832 1.00 91.75 196 ALA A O 1
ATOM 1627 N N . ILE A 1 197 ? 6.890 9.368 5.578 1.00 94.25 197 ILE A N 1
ATOM 1628 C CA . ILE A 1 197 ? 7.056 7.913 5.490 1.00 94.25 197 ILE A CA 1
ATOM 1629 C C . ILE A 1 197 ? 8.556 7.645 5.620 1.00 94.25 197 ILE A C 1
ATOM 1631 O O . ILE A 1 197 ? 9.330 8.083 4.781 1.00 94.25 197 ILE A O 1
ATOM 1635 N N . ASN A 1 198 ? 8.988 7.008 6.704 1.00 94.25 198 ASN A N 1
ATOM 1636 C CA . ASN A 1 198 ? 10.402 6.751 6.990 1.00 94.25 198 ASN A CA 1
ATOM 1637 C C . ASN A 1 198 ? 10.550 5.520 7.897 1.00 94.25 198 ASN A C 1
ATOM 1639 O O . ASN A 1 198 ? 9.563 4.857 8.217 1.00 94.25 198 ASN A O 1
ATOM 1643 N N . SER A 1 199 ? 11.763 5.255 8.378 1.00 95.00 199 SER A N 1
ATOM 1644 C CA . SER A 1 199 ? 12.089 4.114 9.245 1.00 95.00 199 SER A CA 1
ATOM 1645 C C . SER A 1 199 ? 11.292 4.011 10.559 1.00 95.00 199 SER A C 1
ATOM 1647 O O . SER A 1 199 ? 11.326 2.959 11.194 1.00 95.00 199 SER A O 1
ATOM 1649 N N . SER A 1 200 ? 10.527 5.036 10.969 1.00 95.06 200 SER A N 1
ATOM 1650 C CA . SER A 1 200 ? 9.590 4.925 12.106 1.00 95.06 200 SER A CA 1
ATOM 1651 C C . SER A 1 200 ? 8.414 3.975 11.843 1.00 95.06 200 SER A C 1
ATOM 1653 O O . SER A 1 200 ? 7.786 3.485 12.782 1.00 95.06 200 SER A O 1
ATOM 1655 N N . PHE A 1 201 ? 8.139 3.669 10.575 1.00 96.06 201 PHE A N 1
ATOM 1656 C CA . PHE A 1 201 ? 7.163 2.676 10.141 1.00 96.06 201 PHE A CA 1
ATOM 1657 C C . PHE A 1 201 ? 7.787 1.274 10.140 1.00 96.06 201 PHE A C 1
ATOM 1659 O O . PHE A 1 201 ? 7.950 0.632 9.103 1.00 96.06 201 PHE A O 1
ATOM 1666 N N . THR A 1 202 ? 8.166 0.797 11.325 1.00 96.12 202 THR A N 1
ATOM 1667 C CA . THR A 1 202 ? 8.973 -0.424 11.498 1.00 96.12 202 THR A CA 1
ATOM 1668 C C . THR A 1 202 ? 8.294 -1.709 11.027 1.00 96.12 202 THR A C 1
ATOM 1670 O O . THR A 1 202 ? 8.981 -2.698 10.799 1.00 96.12 202 THR A O 1
ATOM 1673 N N . ARG A 1 203 ? 6.964 -1.711 10.871 1.00 96.56 203 ARG A N 1
ATOM 1674 C CA . ARG A 1 203 ? 6.168 -2.863 10.413 1.00 96.56 203 ARG A CA 1
ATOM 1675 C C . ARG A 1 203 ? 5.445 -2.630 9.089 1.00 96.56 203 ARG A C 1
ATOM 1677 O O . ARG A 1 203 ? 4.644 -3.477 8.700 1.00 96.56 203 ARG A O 1
ATOM 1684 N N . LEU A 1 204 ? 5.693 -1.515 8.403 1.00 97.81 204 LEU A N 1
ATOM 1685 C CA . LEU A 1 204 ? 5.008 -1.217 7.147 1.00 97.81 204 LEU A CA 1
ATOM 1686 C C . LEU A 1 204 ? 5.444 -2.210 6.071 1.00 97.81 204 LEU A C 1
ATOM 1688 O O . LEU A 1 204 ? 6.614 -2.261 5.704 1.00 97.81 204 LEU A O 1
ATOM 1692 N N . GLN A 1 205 ? 4.484 -3.002 5.600 1.00 98.25 205 GLN A N 1
ATOM 1693 C CA . GLN A 1 205 ? 4.696 -4.103 4.665 1.00 98.25 205 GLN A CA 1
ATOM 1694 C C . GLN A 1 205 ? 4.188 -3.791 3.265 1.00 98.25 205 GLN A C 1
ATOM 1696 O O . GLN A 1 205 ? 4.787 -4.253 2.298 1.00 98.25 205 GLN A O 1
ATOM 1701 N N . SER A 1 206 ? 3.099 -3.028 3.154 1.00 98.50 206 SER A N 1
ATOM 1702 C CA . SER A 1 206 ? 2.434 -2.770 1.880 1.00 98.50 206 SER A CA 1
ATOM 1703 C C . SER A 1 206 ? 2.194 -1.286 1.645 1.00 98.50 206 SER A C 1
ATOM 1705 O O . SER A 1 206 ? 1.691 -0.577 2.521 1.00 98.50 206 SER A O 1
ATOM 1707 N N . ILE A 1 207 ? 2.523 -0.821 0.443 1.00 98.44 207 ILE A N 1
ATOM 1708 C CA . ILE A 1 207 ? 2.181 0.519 -0.028 1.00 98.44 207 ILE A CA 1
ATOM 1709 C C . ILE A 1 207 ? 1.456 0.403 -1.368 1.00 98.44 207 ILE A C 1
ATOM 1711 O O . ILE A 1 207 ? 1.921 -0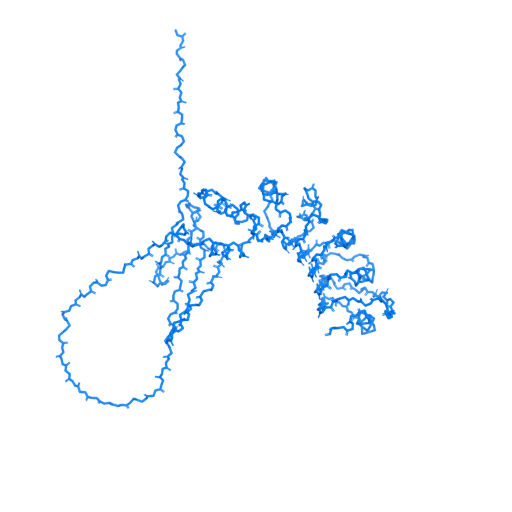.272 -2.286 1.00 98.44 207 ILE A O 1
ATOM 1715 N N . ILE A 1 208 ? 0.316 1.083 -1.479 1.00 98.25 208 ILE A N 1
ATOM 1716 C CA . ILE A 1 208 ? -0.482 1.171 -2.700 1.00 98.25 208 ILE A CA 1
ATOM 1717 C C . ILE A 1 208 ? -0.667 2.646 -3.051 1.00 98.25 208 ILE A C 1
ATOM 1719 O O . ILE A 1 208 ? -1.230 3.411 -2.266 1.00 98.25 208 ILE A O 1
ATOM 1723 N N . LEU A 1 209 ? -0.196 3.038 -4.230 1.00 97.50 209 LEU A N 1
ATOM 1724 C CA . LEU A 1 209 ? -0.265 4.399 -4.751 1.00 97.50 209 LEU A CA 1
ATOM 1725 C C . LEU A 1 209 ? -1.077 4.395 -6.039 1.00 97.50 209 LEU A C 1
ATOM 1727 O O . LEU A 1 209 ? -0.741 3.671 -6.977 1.00 97.50 209 LEU A O 1
ATOM 1731 N N . HIS A 1 210 ? -2.124 5.205 -6.092 1.00 96.00 210 HIS A N 1
ATOM 1732 C CA . HIS A 1 210 ? -2.888 5.454 -7.306 1.00 96.00 210 HIS A CA 1
ATOM 1733 C C . HIS A 1 210 ? -2.749 6.903 -7.742 1.00 96.00 210 HIS A C 1
ATOM 1735 O O . HIS A 1 210 ? -2.583 7.784 -6.901 1.00 96.00 210 HIS A O 1
ATOM 1741 N N . GLU A 1 211 ? -2.815 7.111 -9.057 1.00 94.00 211 GLU A N 1
ATOM 1742 C CA . GLU A 1 211 ? -2.835 8.423 -9.707 1.00 94.00 211 GLU A CA 1
ATOM 1743 C C . GLU A 1 211 ? -1.739 9.355 -9.168 1.00 94.00 211 GLU A C 1
ATOM 1745 O O . GLU A 1 211 ? -1.974 10.514 -8.832 1.00 94.00 211 GLU A O 1
ATOM 1750 N N . ILE A 1 212 ? -0.529 8.806 -9.032 1.00 94.38 212 ILE A N 1
ATOM 1751 C CA . ILE A 1 212 ? 0.668 9.547 -8.628 1.00 94.38 212 ILE A CA 1
ATOM 1752 C C . ILE A 1 212 ? 1.478 9.935 -9.867 1.00 94.38 212 ILE A C 1
ATOM 1754 O O . ILE A 1 212 ? 1.491 9.176 -10.835 1.00 94.38 212 ILE A O 1
ATOM 1758 N N . SER A 1 213 ? 2.153 11.086 -9.846 1.00 93.31 213 SER A N 1
ATOM 1759 C CA . SER A 1 213 ? 3.143 11.423 -10.873 1.00 93.31 213 SER A CA 1
ATOM 1760 C C . SER A 1 213 ? 4.440 10.632 -10.700 1.00 93.31 213 SER A C 1
ATOM 1762 O O . SER A 1 213 ? 4.823 10.261 -9.579 1.00 93.31 213 SER A O 1
ATOM 1764 N N . THR A 1 214 ? 5.158 10.411 -11.800 1.00 92.06 214 THR A N 1
ATOM 1765 C CA . THR A 1 214 ? 6.421 9.665 -11.777 1.00 92.06 214 THR A CA 1
ATOM 1766 C C . THR A 1 214 ? 7.480 10.373 -10.943 1.00 92.06 214 THR A C 1
ATOM 1768 O O . THR A 1 214 ? 8.037 9.760 -10.030 1.00 92.06 214 THR A O 1
ATOM 1771 N N . PHE A 1 215 ? 7.654 11.686 -11.121 1.00 91.69 215 PHE A N 1
ATOM 1772 C CA . PHE A 1 215 ? 8.562 12.488 -10.299 1.00 91.69 215 PHE A CA 1
ATOM 1773 C C . PHE A 1 215 ? 8.317 12.305 -8.793 1.00 91.69 215 PHE A C 1
ATOM 1775 O O . PHE A 1 215 ? 9.242 12.078 -8.005 1.00 91.69 215 PHE A O 1
ATOM 1782 N N . LYS A 1 216 ? 7.051 12.375 -8.360 1.00 93.38 216 LYS A N 1
ATOM 1783 C CA . LYS A 1 216 ? 6.706 12.232 -6.942 1.00 93.38 216 LYS A CA 1
ATOM 1784 C C . LYS A 1 216 ? 7.018 10.829 -6.438 1.00 93.38 216 LYS A C 1
ATOM 1786 O O . LYS A 1 216 ? 7.502 10.672 -5.315 1.00 93.38 216 LYS A O 1
ATOM 1791 N N . PHE A 1 217 ? 6.750 9.823 -7.258 1.00 95.56 217 PHE A N 1
ATOM 1792 C CA . PHE A 1 217 ? 7.085 8.449 -6.940 1.00 95.56 217 PHE A CA 1
ATOM 1793 C C . PHE A 1 217 ? 8.596 8.229 -6.819 1.00 95.56 217 PHE A C 1
ATOM 1795 O O . PHE A 1 217 ? 9.036 7.615 -5.850 1.00 95.56 217 PHE A O 1
ATOM 1802 N N . MET A 1 218 ? 9.398 8.807 -7.713 1.00 93.62 218 MET A N 1
ATOM 1803 C CA . MET A 1 218 ? 10.861 8.749 -7.642 1.00 93.62 218 MET A CA 1
ATOM 1804 C C . MET A 1 218 ? 11.390 9.330 -6.326 1.00 93.62 218 MET A C 1
ATOM 1806 O O . MET A 1 218 ? 12.230 8.720 -5.664 1.00 93.62 218 MET A O 1
ATOM 1810 N N . VAL A 1 219 ? 10.829 10.456 -5.874 1.00 93.50 219 VAL A N 1
ATOM 1811 C CA . VAL A 1 219 ? 11.135 11.018 -4.548 1.00 93.50 219 VAL A CA 1
ATOM 1812 C C . VAL A 1 219 ? 10.738 10.052 -3.423 1.00 93.50 219 VAL A C 1
ATOM 1814 O O . VAL A 1 219 ? 11.481 9.891 -2.454 1.00 93.50 219 VAL A O 1
ATOM 1817 N N . LEU A 1 220 ? 9.590 9.377 -3.540 1.00 95.94 220 LEU A N 1
ATOM 1818 C CA . LEU A 1 220 ? 9.140 8.396 -2.550 1.00 95.94 220 LEU A CA 1
ATOM 1819 C C . LEU A 1 220 ? 10.041 7.165 -2.442 1.00 95.94 220 LEU A C 1
ATOM 1821 O O . LEU A 1 220 ? 10.245 6.668 -1.333 1.00 95.94 220 LEU A O 1
ATOM 1825 N N . LEU A 1 221 ? 10.614 6.700 -3.551 1.00 95.12 221 LEU A N 1
ATOM 1826 C CA . LEU A 1 221 ? 11.505 5.538 -3.558 1.00 95.12 221 LEU A CA 1
ATOM 1827 C C . LEU A 1 221 ? 12.719 5.724 -2.638 1.00 95.12 221 LEU A C 1
ATOM 1829 O O . LEU A 1 221 ? 13.142 4.773 -1.976 1.00 95.12 221 LEU A O 1
ATOM 1833 N N . VAL A 1 222 ? 13.224 6.956 -2.512 1.00 92.19 222 VAL A N 1
ATOM 1834 C CA . VAL A 1 222 ? 14.303 7.295 -1.567 1.00 92.19 222 VAL A CA 1
ATOM 1835 C C . VAL A 1 222 ? 13.892 6.977 -0.129 1.00 92.19 222 VAL A C 1
ATOM 1837 O O . VAL A 1 222 ? 14.672 6.408 0.637 1.00 92.19 222 VAL A O 1
ATOM 1840 N N . TYR A 1 223 ? 12.652 7.296 0.240 1.00 93.88 223 TYR A N 1
ATOM 1841 C CA . TYR A 1 223 ? 12.125 6.999 1.567 1.00 93.88 223 TYR A CA 1
ATOM 1842 C C . TYR A 1 223 ? 11.828 5.512 1.752 1.00 93.88 223 TYR A C 1
ATOM 1844 O O . TYR A 1 223 ? 12.089 4.963 2.825 1.00 93.88 223 TYR A O 1
ATOM 1852 N N . PHE A 1 224 ? 11.329 4.843 0.713 1.00 95.88 224 PHE A N 1
ATOM 1853 C CA . PHE A 1 224 ? 10.979 3.424 0.771 1.00 95.88 224 PHE A CA 1
ATOM 1854 C C . PHE A 1 224 ? 12.188 2.529 1.018 1.00 95.88 224 PHE A C 1
ATOM 1856 O O . PHE A 1 224 ? 12.069 1.544 1.741 1.00 95.88 224 PHE A O 1
ATOM 1863 N N . LYS A 1 225 ? 13.373 2.930 0.548 1.00 93.50 225 LYS A N 1
ATOM 1864 C CA . LYS A 1 225 ? 14.636 2.249 0.862 1.00 93.50 225 LYS A CA 1
ATOM 1865 C C . LYS A 1 225 ? 14.925 2.153 2.368 1.00 93.50 225 LYS A C 1
ATOM 1867 O O . LYS A 1 225 ? 15.632 1.250 2.800 1.00 93.50 225 LYS A O 1
ATOM 1872 N N . SER A 1 226 ? 14.386 3.071 3.175 1.00 93.12 226 SER A N 1
ATOM 1873 C CA . SER A 1 226 ? 14.556 3.069 4.636 1.00 93.12 226 SER A CA 1
ATOM 1874 C C . SER A 1 226 ? 13.538 2.203 5.389 1.00 93.12 226 SER A C 1
ATOM 1876 O O . SER A 1 226 ? 13.616 2.108 6.616 1.00 93.12 226 SER A O 1
ATOM 1878 N N . LEU A 1 227 ? 12.573 1.592 4.689 1.00 96.44 227 LEU A N 1
ATOM 1879 C CA . LEU A 1 227 ? 11.505 0.805 5.299 1.00 96.44 227 LEU A CA 1
ATOM 1880 C C . LEU A 1 227 ? 11.938 -0.661 5.466 1.00 96.44 227 LEU A C 1
ATOM 1882 O O . LEU A 1 227 ? 12.074 -1.380 4.474 1.00 96.44 227 LEU A O 1
ATOM 1886 N N . PRO A 1 228 ? 12.113 -1.148 6.708 1.00 94.81 228 PRO A N 1
ATOM 1887 C CA . PRO A 1 228 ? 12.740 -2.448 6.954 1.00 94.81 228 PRO A CA 1
ATOM 1888 C C . PRO A 1 228 ? 11.881 -3.642 6.519 1.00 94.81 228 PRO A C 1
ATOM 1890 O O . PRO A 1 228 ? 12.417 -4.715 6.261 1.00 94.81 228 PRO A O 1
ATOM 1893 N N . CYS A 1 229 ? 10.556 -3.476 6.446 1.00 97.00 229 CYS A N 1
ATOM 1894 C CA . CYS A 1 229 ? 9.616 -4.570 6.187 1.00 97.00 229 CYS A CA 1
ATOM 1895 C C . CYS A 1 229 ? 8.794 -4.400 4.903 1.00 97.00 229 CYS A C 1
ATOM 1897 O O . CYS A 1 229 ? 7.887 -5.205 4.676 1.00 97.00 229 CYS A O 1
ATOM 1899 N N . LEU A 1 230 ? 9.087 -3.386 4.077 1.00 98.06 230 LEU A N 1
ATOM 1900 C CA . LEU A 1 230 ? 8.325 -3.129 2.856 1.00 98.06 230 LEU A CA 1
ATOM 1901 C C . LEU A 1 230 ? 8.515 -4.287 1.872 1.00 98.06 230 LEU A C 1
ATOM 1903 O O . LEU A 1 230 ? 9.549 -4.399 1.228 1.00 98.06 230 LEU A O 1
ATOM 1907 N N . SER A 1 231 ? 7.497 -5.131 1.752 1.00 98.19 231 SER A N 1
ATOM 1908 C CA . SER A 1 231 ? 7.528 -6.353 0.943 1.00 98.19 231 SER A CA 1
ATOM 1909 C C . SER A 1 231 ? 6.591 -6.296 -0.257 1.00 98.19 231 SER A C 1
ATOM 1911 O O . SER A 1 231 ? 6.778 -7.060 -1.200 1.00 98.19 231 SER A O 1
ATOM 1913 N N . SER A 1 232 ? 5.628 -5.373 -0.260 1.00 98.69 232 SER A N 1
ATOM 1914 C CA . SER A 1 232 ? 4.661 -5.183 -1.336 1.00 98.69 232 SER A CA 1
ATOM 1915 C C . SER A 1 232 ? 4.555 -3.713 -1.730 1.00 98.69 232 SER A C 1
ATOM 1917 O O . SER A 1 232 ? 4.305 -2.844 -0.892 1.00 98.69 232 SER A O 1
ATOM 1919 N N . LEU A 1 233 ? 4.680 -3.443 -3.027 1.00 98.69 233 LEU A N 1
ATOM 1920 C CA . LEU A 1 233 ? 4.506 -2.117 -3.602 1.00 98.69 233 LEU A CA 1
ATOM 1921 C C . LEU A 1 233 ? 3.635 -2.202 -4.854 1.00 98.69 233 LEU A C 1
ATOM 1923 O O . LEU A 1 233 ? 3.943 -2.919 -5.803 1.00 98.69 233 LEU A O 1
ATOM 1927 N N . THR A 1 234 ? 2.527 -1.467 -4.851 1.00 98.56 234 THR A N 1
ATOM 1928 C CA . THR A 1 234 ? 1.645 -1.313 -6.011 1.00 98.56 234 THR A CA 1
ATOM 1929 C C . THR A 1 234 ? 1.567 0.149 -6.396 1.00 98.56 234 THR A C 1
ATOM 1931 O O . THR A 1 234 ? 1.289 0.999 -5.553 1.00 98.56 234 THR A O 1
ATOM 1934 N N . VAL A 1 235 ? 1.777 0.435 -7.673 1.00 97.56 235 VAL A N 1
ATOM 1935 C CA . VAL A 1 235 ? 1.811 1.797 -8.200 1.00 97.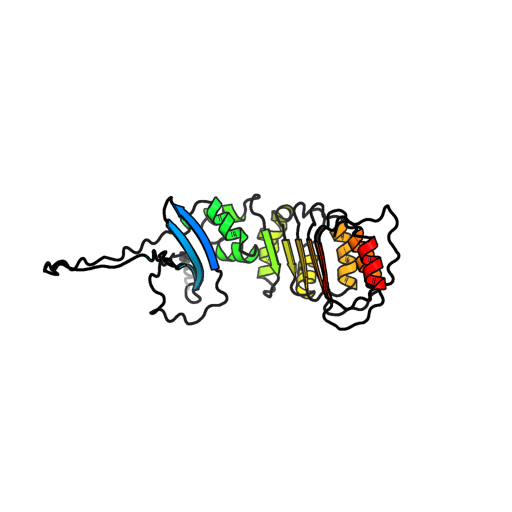56 235 VAL A CA 1
ATOM 1936 C C . VAL A 1 235 ? 0.965 1.859 -9.455 1.00 97.56 235 VAL A C 1
ATOM 1938 O O . VAL A 1 235 ? 1.079 1.014 -10.342 1.00 97.56 235 VAL A O 1
ATOM 1941 N N . CYS A 1 236 ? 0.098 2.858 -9.518 1.00 96.19 236 CYS A N 1
ATOM 1942 C CA . CYS A 1 236 ? -0.661 3.213 -10.698 1.00 96.19 236 CYS A CA 1
ATOM 1943 C C . CYS A 1 236 ? -0.364 4.675 -11.025 1.00 96.19 236 CYS A C 1
ATOM 1945 O O . CYS A 1 236 ? -0.772 5.555 -10.269 1.00 96.19 236 CYS A O 1
ATOM 1947 N N . PHE A 1 237 ? 0.340 4.926 -12.126 1.00 94.19 237 PHE A N 1
ATOM 1948 C CA . PHE A 1 237 ? 0.599 6.287 -12.589 1.00 94.19 237 PHE A CA 1
ATOM 1949 C C . PHE A 1 237 ? -0.642 6.863 -13.271 1.00 94.19 237 PHE A C 1
ATOM 1951 O O . PHE A 1 237 ? -1.321 6.152 -14.021 1.00 94.19 237 PHE A O 1
ATOM 1958 N N . GLY A 1 238 ? -0.949 8.121 -12.941 1.00 87.50 238 GLY A N 1
ATOM 1959 C CA . GLY A 1 238 ? -1.995 8.902 -13.606 1.00 87.50 238 GLY A CA 1
ATOM 1960 C C . GLY A 1 238 ? -1.499 9.372 -14.966 1.00 87.50 238 GLY A C 1
ATOM 1961 O O . GLY A 1 238 ? -2.011 8.920 -15.985 1.00 87.50 238 GLY A O 1
ATOM 1962 N N . ASP A 1 239 ? -0.411 10.139 -14.919 1.00 81.56 239 ASP A N 1
ATOM 1963 C CA . ASP A 1 239 ? 0.340 10.622 -16.072 1.00 81.56 239 ASP A CA 1
ATOM 1964 C C . ASP A 1 239 ? 1.789 10.126 -15.957 1.00 81.56 239 ASP A C 1
ATOM 1966 O O . ASP A 1 239 ? 2.312 9.986 -14.842 1.00 81.56 239 ASP A O 1
ATOM 1970 N N . PHE A 1 240 ? 2.434 9.841 -17.090 1.00 80.62 240 PHE A N 1
ATOM 1971 C CA . PHE A 1 240 ? 3.800 9.312 -17.123 1.00 80.62 240 PHE A CA 1
ATOM 1972 C C . PHE A 1 240 ? 4.720 10.138 -18.032 1.00 80.62 240 PHE A C 1
ATOM 1974 O O . PHE A 1 240 ? 4.507 10.200 -19.241 1.00 80.62 240 PHE A O 1
ATOM 1981 N N . ASP A 1 241 ? 5.751 10.750 -17.446 1.00 79.00 241 ASP A N 1
ATOM 1982 C CA . ASP A 1 241 ? 6.637 11.729 -18.092 1.00 79.00 241 ASP A CA 1
ATOM 1983 C C . ASP A 1 241 ? 8.145 11.399 -18.042 1.00 79.00 241 ASP A C 1
ATOM 1985 O O . ASP A 1 241 ? 8.907 11.975 -18.818 1.00 79.00 241 ASP A O 1
ATOM 1989 N N . ASP A 1 242 ? 8.578 10.463 -17.193 1.00 74.56 242 ASP A N 1
ATOM 1990 C CA . ASP A 1 242 ? 10.002 10.158 -16.953 1.00 74.56 242 ASP A CA 1
ATOM 1991 C C . ASP A 1 242 ? 10.494 8.864 -17.646 1.00 74.56 242 ASP A C 1
ATOM 1993 O O . ASP A 1 242 ? 9.727 8.118 -18.252 1.00 74.56 242 ASP A O 1
ATOM 1997 N N . ASP A 1 243 ? 11.795 8.557 -17.552 1.00 83.50 243 ASP A N 1
ATOM 1998 C CA . ASP A 1 243 ? 12.342 7.272 -18.012 1.00 83.50 243 ASP A CA 1
ATOM 1999 C C . ASP A 1 243 ? 11.917 6.143 -17.061 1.00 83.50 243 ASP A C 1
ATOM 2001 O O . ASP A 1 243 ? 12.358 6.038 -15.911 1.00 83.50 243 ASP A O 1
ATOM 2005 N N . LEU A 1 244 ? 11.042 5.263 -17.549 1.00 89.50 244 LEU A N 1
ATOM 2006 C CA . LEU A 1 244 ? 10.548 4.135 -16.768 1.00 89.50 244 LEU A CA 1
ATOM 2007 C C . LEU A 1 244 ? 11.664 3.147 -16.405 1.00 89.50 244 LEU A C 1
ATOM 2009 O O . LEU A 1 244 ? 11.550 2.416 -15.418 1.00 89.50 244 LEU A O 1
ATOM 2013 N N . GLY A 1 245 ? 12.755 3.142 -17.172 1.00 91.81 245 GLY A N 1
ATOM 2014 C CA . GLY A 1 245 ? 13.922 2.331 -16.885 1.00 91.81 245 GLY A CA 1
ATOM 2015 C C . GLY A 1 245 ? 14.548 2.664 -15.534 1.00 91.81 245 GLY A C 1
ATOM 2016 O O . GLY A 1 245 ? 14.861 1.748 -14.770 1.00 91.81 245 GLY A O 1
ATOM 2017 N N . ASP A 1 246 ? 14.639 3.948 -15.190 1.00 91.06 246 ASP A N 1
ATOM 2018 C CA . ASP A 1 246 ? 15.184 4.399 -13.906 1.00 91.06 246 ASP A CA 1
ATOM 2019 C C . ASP A 1 246 ? 14.298 3.962 -12.737 1.00 91.06 246 ASP A C 1
ATOM 2021 O O . ASP A 1 246 ? 14.791 3.497 -11.705 1.00 91.06 246 ASP A O 1
ATOM 2025 N N . VAL A 1 247 ? 12.975 4.037 -12.922 1.00 92.94 247 VAL A N 1
ATOM 2026 C CA . VAL A 1 247 ? 11.999 3.561 -11.934 1.00 92.94 247 VAL A CA 1
ATOM 2027 C C . VAL A 1 247 ? 12.245 2.084 -11.625 1.00 92.94 247 VAL A C 1
ATOM 2029 O O . VAL A 1 247 ? 12.398 1.710 -10.460 1.00 92.94 247 VAL A O 1
ATOM 2032 N N . TYR A 1 248 ? 12.326 1.241 -12.657 1.00 94.56 248 TYR A N 1
ATOM 2033 C CA . TYR A 1 248 ? 12.580 -0.189 -12.491 1.00 94.56 248 TYR A CA 1
ATOM 2034 C C . TYR A 1 248 ? 13.927 -0.476 -11.837 1.00 94.56 248 TYR A C 1
ATOM 2036 O O . TYR A 1 248 ? 13.989 -1.293 -10.919 1.00 94.56 248 TYR A O 1
ATOM 2044 N N . GLN A 1 249 ? 14.989 0.213 -12.258 1.00 92.69 249 GLN A N 1
ATOM 2045 C CA . GLN A 1 249 ? 16.307 0.042 -11.657 1.00 92.69 249 GLN A CA 1
ATOM 2046 C C . GLN A 1 249 ? 16.258 0.314 -10.155 1.00 92.69 249 GLN A C 1
ATOM 2048 O O . GLN A 1 249 ? 16.719 -0.516 -9.374 1.00 92.69 249 GLN A O 1
ATOM 2053 N N . ILE A 1 250 ? 15.658 1.421 -9.715 1.00 93.38 250 ILE A N 1
ATOM 2054 C CA . ILE A 1 250 ? 15.566 1.730 -8.282 1.00 93.38 250 ILE A CA 1
ATOM 2055 C C . ILE A 1 250 ? 14.726 0.680 -7.545 1.00 93.38 250 ILE A C 1
ATOM 2057 O O . ILE A 1 250 ? 15.123 0.235 -6.467 1.00 93.38 250 ILE A O 1
ATOM 2061 N N . ILE A 1 251 ? 13.603 0.252 -8.129 1.00 95.88 251 ILE A N 1
ATOM 2062 C CA . ILE A 1 251 ? 12.738 -0.790 -7.562 1.00 95.88 251 ILE A CA 1
ATOM 2063 C C . ILE A 1 251 ? 13.500 -2.096 -7.342 1.00 95.88 251 ILE A C 1
ATOM 2065 O O . ILE A 1 251 ? 13.393 -2.686 -6.268 1.00 95.88 251 ILE A O 1
ATOM 2069 N N . PHE A 1 252 ? 14.299 -2.534 -8.315 1.00 94.44 252 PHE A N 1
ATOM 2070 C CA . PHE A 1 252 ? 15.051 -3.783 -8.203 1.00 94.44 252 PHE A CA 1
ATOM 2071 C C . PHE A 1 252 ? 16.094 -3.760 -7.081 1.00 94.44 252 PHE A C 1
ATOM 2073 O O . PHE A 1 252 ? 16.392 -4.814 -6.522 1.00 94.44 252 PHE A O 1
ATOM 2080 N N . HIS A 1 253 ? 16.559 -2.575 -6.674 1.00 93.00 253 HIS A N 1
ATOM 2081 C CA . HIS A 1 253 ? 17.469 -2.394 -5.540 1.00 93.00 253 HIS A CA 1
ATOM 2082 C C . HIS A 1 253 ? 16.768 -2.317 -4.167 1.00 93.00 253 HIS A C 1
ATOM 2084 O O . HIS A 1 253 ? 17.442 -2.148 -3.145 1.00 93.00 253 HIS A O 1
ATOM 2090 N N . LEU A 1 254 ? 15.436 -2.428 -4.098 1.00 94.31 254 LEU A N 1
ATOM 2091 C CA . LEU A 1 254 ? 14.711 -2.512 -2.828 1.00 94.31 254 LEU A CA 1
ATOM 2092 C C . LEU A 1 254 ? 14.794 -3.940 -2.270 1.00 94.31 254 LEU A C 1
ATOM 2094 O O . LEU A 1 254 ? 13.990 -4.802 -2.606 1.00 94.31 254 LEU A O 1
ATOM 2098 N N . SER A 1 255 ? 15.764 -4.175 -1.386 1.00 90.75 255 SER A N 1
ATOM 2099 C CA . SER A 1 255 ? 16.153 -5.510 -0.897 1.00 90.75 255 SER A CA 1
ATOM 2100 C C . SER A 1 255 ? 15.097 -6.276 -0.093 1.00 90.75 255 SER A C 1
ATOM 2102 O O . SER A 1 255 ? 15.230 -7.483 0.096 1.00 90.75 255 SER A O 1
ATOM 2104 N N . SER A 1 256 ? 14.081 -5.594 0.434 1.00 93.56 256 SER A N 1
ATOM 2105 C CA . SER A 1 256 ? 12.968 -6.208 1.167 1.00 93.56 256 SER A CA 1
ATOM 2106 C C . SER A 1 256 ? 11.749 -6.483 0.283 1.00 93.56 256 SER A C 1
ATOM 2108 O O . SER A 1 256 ? 10.829 -7.182 0.720 1.00 93.56 256 SER A O 1
ATOM 2110 N N . LEU A 1 257 ? 11.733 -5.963 -0.950 1.00 97.56 257 LEU A N 1
ATOM 2111 C CA . LEU A 1 257 ? 10.567 -5.995 -1.818 1.00 97.56 257 LEU A CA 1
ATOM 2112 C C . LEU A 1 257 ? 10.429 -7.364 -2.491 1.00 97.56 257 LEU A C 1
ATOM 2114 O O . LEU A 1 257 ? 11.324 -7.815 -3.201 1.00 97.56 257 LEU A O 1
ATOM 2118 N N . LYS A 1 258 ? 9.282 -8.012 -2.279 1.00 97.75 258 LYS A N 1
ATOM 2119 C CA . LYS A 1 258 ? 8.949 -9.337 -2.828 1.00 97.75 258 LYS A CA 1
ATOM 2120 C C . LYS A 1 258 ? 7.866 -9.268 -3.895 1.00 97.75 258 LYS A C 1
ATOM 2122 O O . LYS A 1 258 ? 7.872 -10.058 -4.829 1.00 97.75 258 LYS A O 1
ATOM 2127 N N . TYR A 1 259 ? 6.938 -8.327 -3.765 1.00 98.56 259 TYR A N 1
ATOM 2128 C CA . TYR A 1 259 ? 5.845 -8.113 -4.702 1.00 98.56 259 TYR A CA 1
ATOM 2129 C C . TYR A 1 259 ? 5.907 -6.692 -5.255 1.00 98.56 259 TYR A C 1
ATOM 2131 O O . TYR A 1 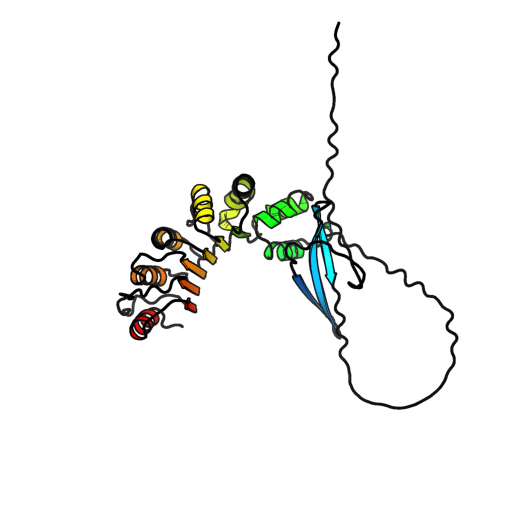259 ? 5.845 -5.718 -4.499 1.00 98.56 259 TYR A O 1
ATOM 2139 N N . PHE A 1 260 ? 5.965 -6.575 -6.579 1.00 98.38 260 PHE A N 1
ATOM 2140 C CA . PHE A 1 260 ? 5.855 -5.301 -7.273 1.00 98.38 260 PHE A CA 1
ATOM 2141 C C . PHE A 1 260 ? 4.784 -5.357 -8.356 1.00 98.38 260 PHE A C 1
ATOM 2143 O O . PHE A 1 260 ? 4.767 -6.249 -9.204 1.00 98.38 260 PHE A O 1
ATOM 2150 N N . LYS A 1 261 ? 3.896 -4.363 -8.348 1.00 98.25 261 LYS A N 1
ATOM 2151 C CA . LYS A 1 261 ? 2.912 -4.150 -9.404 1.00 98.25 261 LYS A CA 1
ATOM 2152 C C . LYS A 1 261 ? 2.994 -2.727 -9.916 1.00 98.25 261 LYS A C 1
ATOM 2154 O O . LYS A 1 261 ? 2.787 -1.788 -9.149 1.00 98.25 261 LYS A O 1
ATOM 2159 N N . LEU A 1 262 ? 3.176 -2.593 -11.222 1.00 96.44 262 LEU A N 1
ATOM 2160 C CA . LEU A 1 262 ? 3.156 -1.315 -11.908 1.00 96.44 262 LEU A CA 1
ATOM 2161 C C . LEU A 1 262 ? 2.036 -1.273 -12.943 1.00 96.44 262 LEU A C 1
ATOM 2163 O O . LEU A 1 262 ? 1.927 -2.152 -13.798 1.00 96.44 262 LEU A O 1
ATOM 2167 N N . LYS A 1 263 ? 1.220 -0.224 -12.885 1.00 95.31 263 LYS A N 1
ATOM 2168 C CA . LYS A 1 263 ? 0.180 0.081 -13.862 1.00 95.31 263 LYS A CA 1
ATOM 2169 C C . LYS A 1 263 ? 0.376 1.495 -14.400 1.00 95.31 263 LYS A C 1
ATOM 2171 O O . LYS A 1 263 ? 0.555 2.425 -13.621 1.00 95.31 263 LYS A O 1
ATOM 2176 N N . ILE A 1 264 ? 0.288 1.650 -15.715 1.00 92.69 264 ILE A N 1
ATOM 2177 C CA . ILE A 1 264 ? 0.299 2.956 -16.384 1.00 92.69 264 ILE A CA 1
ATOM 2178 C C . ILE A 1 264 ? -1.026 3.066 -17.130 1.00 92.69 264 ILE A C 1
ATOM 2180 O O . ILE A 1 264 ? -1.390 2.148 -17.866 1.00 92.69 264 ILE A O 1
ATOM 2184 N N . LEU A 1 265 ? -1.809 4.110 -16.845 1.00 85.69 265 LEU A N 1
ATOM 2185 C CA . LEU A 1 265 ? -3.160 4.254 -17.404 1.00 85.69 265 LEU A CA 1
ATOM 2186 C C . LEU A 1 265 ? -3.145 4.672 -18.874 1.00 85.69 265 LEU A C 1
ATOM 2188 O O . LEU A 1 265 ? -4.034 4.286 -19.633 1.00 85.69 265 LEU A O 1
ATOM 2192 N N . GLU A 1 266 ? -2.134 5.429 -19.274 1.00 80.25 266 GLU A N 1
ATOM 2193 C CA . GLU A 1 266 ? -1.999 5.943 -20.626 1.00 80.25 266 GLU A CA 1
ATOM 2194 C C . GLU A 1 266 ? -1.163 5.004 -21.505 1.00 80.25 266 GLU A C 1
ATOM 2196 O O . GLU A 1 266 ? -0.195 4.385 -21.061 1.00 80.25 266 GLU A O 1
ATOM 2201 N N . TYR A 1 267 ? -1.524 4.913 -22.789 1.00 67.00 267 TYR A N 1
ATOM 2202 C CA . TYR A 1 267 ? -0.815 4.108 -23.792 1.00 67.00 267 TYR A CA 1
ATOM 2203 C C . TYR A 1 267 ? 0.485 4.779 -24.262 1.00 67.00 267 TYR A C 1
ATOM 2205 O O . TYR A 1 267 ? 0.779 4.816 -25.460 1.00 67.00 267 TYR A O 1
ATOM 2213 N N . TYR A 1 268 ? 1.272 5.326 -23.337 1.00 66.38 268 TYR A N 1
ATOM 2214 C CA . TYR A 1 268 ? 2.585 5.844 -23.680 1.00 66.38 268 TYR A CA 1
ATOM 2215 C C . TYR A 1 268 ? 3.528 4.687 -23.979 1.00 66.38 268 TYR A C 1
ATOM 2217 O O . TYR A 1 268 ? 3.695 3.747 -23.202 1.00 66.38 268 TYR A O 1
ATOM 2225 N N . ARG A 1 269 ? 4.141 4.754 -25.161 1.00 67.00 269 ARG A N 1
ATOM 2226 C CA . ARG A 1 269 ? 5.281 3.910 -25.505 1.00 67.00 269 ARG A CA 1
ATOM 2227 C C . ARG A 1 269 ? 6.514 4.519 -24.852 1.00 67.00 269 ARG A C 1
ATOM 2229 O O . ARG A 1 269 ? 7.144 5.391 -25.440 1.00 67.00 269 ARG A O 1
ATOM 2236 N N . SER A 1 270 ? 6.838 4.076 -23.645 1.00 68.56 270 SER A N 1
ATOM 2237 C CA . SER A 1 270 ? 8.150 4.322 -23.052 1.00 68.56 270 SER A CA 1
ATOM 2238 C C . SER A 1 270 ? 9.105 3.237 -23.536 1.00 68.56 270 SER A C 1
ATOM 2240 O O . SER A 1 270 ? 8.842 2.059 -23.299 1.00 68.56 270 SER A O 1
ATOM 2242 N N . ASN A 1 271 ? 10.199 3.618 -24.197 1.00 77.62 271 ASN A N 1
ATOM 2243 C CA . ASN A 1 271 ? 11.303 2.684 -24.390 1.00 77.62 271 ASN A CA 1
ATOM 2244 C C . ASN A 1 271 ? 11.994 2.504 -23.036 1.00 77.62 271 ASN A C 1
ATOM 2246 O O . ASN A 1 271 ? 12.487 3.474 -22.466 1.00 77.62 271 ASN A O 1
ATOM 2250 N N . LEU A 1 272 ? 12.024 1.279 -22.530 1.00 86.00 272 LEU A N 1
ATOM 2251 C CA . LEU A 1 272 ? 12.715 0.934 -21.297 1.00 86.00 272 LEU A CA 1
ATOM 2252 C C . LEU A 1 272 ? 14.211 0.832 -21.576 1.00 86.00 272 LEU A C 1
ATOM 2254 O O . LEU A 1 272 ? 14.707 -0.205 -22.022 1.00 86.00 272 LEU A O 1
ATOM 2258 N N . ASN A 1 273 ? 14.949 1.902 -21.296 1.00 87.12 273 ASN A N 1
ATOM 2259 C CA . ASN A 1 273 ? 16.402 1.877 -21.387 1.00 87.12 273 ASN A CA 1
ATOM 2260 C C . ASN A 1 273 ? 17.012 1.269 -20.113 1.00 87.12 273 ASN A C 1
ATOM 2262 O O . ASN A 1 273 ? 17.633 1.950 -19.301 1.00 87.12 273 ASN A O 1
ATOM 2266 N N . ILE A 1 274 ? 16.792 -0.030 -19.912 1.00 88.19 274 ILE A N 1
ATOM 2267 C CA . ILE A 1 274 ? 17.327 -0.770 -18.765 1.00 88.19 274 ILE A CA 1
ATOM 2268 C C . ILE A 1 274 ? 18.515 -1.612 -19.243 1.00 88.19 274 ILE A C 1
ATOM 2270 O O . ILE A 1 274 ? 18.358 -2.360 -20.211 1.00 88.19 274 ILE A O 1
ATOM 2274 N N . PRO A 1 275 ? 19.695 -1.526 -18.605 1.00 90.12 275 PRO A N 1
ATOM 2275 C CA . PRO A 1 275 ? 20.806 -2.414 -18.922 1.00 90.12 275 PRO A CA 1
ATOM 2276 C C . PRO A 1 275 ? 20.480 -3.860 -18.526 1.00 90.12 275 PRO A C 1
ATOM 2278 O O . PRO A 1 275 ? 19.599 -4.119 -17.719 1.00 90.12 275 PRO A O 1
ATOM 2281 N N . ILE A 1 276 ? 21.189 -4.833 -19.094 1.00 89.44 276 ILE A N 1
ATOM 2282 C CA . ILE A 1 276 ? 21.058 -6.226 -18.648 1.00 89.44 276 ILE A CA 1
ATOM 2283 C C . ILE A 1 276 ? 21.722 -6.358 -17.274 1.00 89.44 276 ILE A C 1
ATOM 2285 O O . ILE A 1 276 ? 22.833 -5.859 -17.074 1.00 89.44 276 ILE A O 1
ATOM 2289 N N . ALA A 1 277 ? 21.054 -7.038 -16.342 1.00 89.31 277 ALA A N 1
ATOM 2290 C CA . ALA A 1 277 ? 21.579 -7.261 -15.004 1.00 89.31 277 ALA A CA 1
ATOM 2291 C C . ALA A 1 277 ? 22.888 -8.061 -15.044 1.00 89.31 277 ALA A C 1
ATOM 2293 O O . ALA A 1 277 ? 23.025 -9.057 -15.758 1.00 89.31 277 ALA A O 1
ATOM 2294 N N . ILE A 1 278 ? 23.843 -7.638 -14.221 1.00 86.25 278 ILE A N 1
ATOM 2295 C CA . ILE A 1 278 ? 25.083 -8.371 -13.947 1.00 86.25 278 ILE A CA 1
ATOM 2296 C C . ILE A 1 278 ? 24.889 -9.109 -12.612 1.00 86.25 278 ILE A C 1
ATOM 2298 O O . ILE A 1 278 ? 24.132 -8.631 -11.771 1.00 86.25 278 ILE A O 1
ATOM 2302 N N . ASN A 1 279 ? 25.563 -10.252 -12.418 1.00 69.56 279 ASN A N 1
ATOM 2303 C CA . ASN A 1 279 ? 25.365 -11.264 -11.354 1.00 69.56 279 ASN A CA 1
ATOM 2304 C C . ASN A 1 279 ? 25.203 -10.778 -9.888 1.00 69.56 279 ASN A C 1
ATOM 2306 O O . ASN A 1 279 ? 24.888 -11.585 -9.020 1.00 69.56 279 ASN A O 1
ATOM 2310 N N . GLU A 1 280 ? 25.407 -9.497 -9.589 1.00 74.38 280 GLU A N 1
ATOM 2311 C CA . GLU A 1 280 ? 25.303 -8.895 -8.251 1.00 74.38 280 GLU A CA 1
ATOM 2312 C C . GLU A 1 280 ? 24.088 -7.962 -8.079 1.00 74.38 280 GLU A C 1
ATOM 2314 O O . GLU A 1 280 ? 23.880 -7.416 -7.000 1.00 74.38 280 GLU A O 1
ATOM 2319 N N . GLN A 1 281 ? 23.272 -7.766 -9.120 1.00 83.19 281 GLN A N 1
ATOM 2320 C CA . GLN A 1 281 ? 22.156 -6.806 -9.122 1.00 83.19 281 GLN A CA 1
ATOM 2321 C C . GLN A 1 281 ? 20.776 -7.467 -9.030 1.00 83.19 281 GLN A C 1
ATOM 2323 O O . GLN A 1 281 ? 19.766 -6.852 -9.371 1.00 83.19 281 GLN A O 1
ATOM 2328 N N . PHE A 1 282 ? 20.710 -8.727 -8.602 1.00 91.81 282 PHE A N 1
ATOM 2329 C CA . PHE A 1 282 ? 19.438 -9.434 -8.540 1.00 91.81 282 PHE A CA 1
ATOM 2330 C C . PHE A 1 282 ? 18.532 -8.875 -7.448 1.00 91.81 282 PHE A C 1
ATOM 2332 O O . PHE A 1 282 ? 18.934 -8.664 -6.303 1.00 91.81 282 PHE A O 1
ATOM 2339 N N . SER A 1 283 ? 17.280 -8.670 -7.831 1.00 93.56 283 SER A N 1
ATOM 2340 C CA . SER A 1 283 ? 16.212 -8.255 -6.945 1.00 93.56 283 SER A CA 1
ATOM 2341 C C . SER A 1 283 ? 15.696 -9.432 -6.116 1.00 93.56 283 SER A C 1
ATOM 2343 O O . SER A 1 283 ? 15.750 -10.586 -6.539 1.00 93.56 283 SER A O 1
ATOM 2345 N N . SER A 1 284 ? 15.129 -9.127 -4.949 1.00 94.19 284 SER A N 1
ATOM 2346 C CA . SER A 1 284 ? 14.412 -10.073 -4.083 1.00 94.19 284 SER A CA 1
ATOM 2347 C C . SER A 1 284 ? 12.966 -10.341 -4.520 1.00 94.19 284 SER A C 1
ATOM 2349 O O . SER A 1 284 ? 12.209 -10.963 -3.774 1.00 94.19 284 SER A O 1
ATOM 2351 N N . LEU A 1 285 ? 12.549 -9.820 -5.677 1.00 96.81 285 LEU A N 1
ATOM 2352 C CA . LEU A 1 285 ? 11.182 -9.963 -6.163 1.00 96.81 285 LEU A CA 1
ATOM 2353 C C . LEU A 1 285 ? 10.839 -11.426 -6.463 1.00 96.81 285 LEU A C 1
ATOM 2355 O O . LEU A 1 285 ? 11.513 -12.098 -7.236 1.00 96.81 285 LEU A O 1
ATOM 2359 N N . GLU A 1 286 ? 9.724 -11.858 -5.885 1.00 97.12 286 GLU A N 1
ATOM 2360 C CA . GLU A 1 286 ? 9.061 -13.146 -6.101 1.00 97.12 286 GLU A CA 1
ATOM 2361 C C . GLU A 1 286 ? 7.826 -12.986 -7.008 1.00 97.12 286 GLU A C 1
ATOM 2363 O O . GLU A 1 286 ? 7.343 -13.952 -7.589 1.00 97.12 286 GLU A O 1
ATOM 2368 N N . TYR A 1 287 ? 7.297 -11.761 -7.139 1.00 97.69 287 TYR A N 1
ATOM 2369 C CA . TYR A 1 287 ? 6.136 -11.452 -7.972 1.00 97.69 287 TYR A CA 1
ATOM 2370 C C . TYR A 1 287 ? 6.298 -10.097 -8.661 1.00 97.69 287 TYR A C 1
ATOM 2372 O O . TYR A 1 287 ? 6.479 -9.066 -8.006 1.00 97.69 287 TYR A O 1
ATOM 2380 N N . LEU A 1 288 ? 6.149 -10.091 -9.986 1.00 97.19 288 LEU A N 1
ATOM 2381 C CA . LEU A 1 288 ? 6.198 -8.896 -10.822 1.00 97.19 288 LEU A CA 1
ATOM 2382 C C . LEU A 1 288 ? 4.953 -8.827 -11.711 1.00 97.19 288 LEU A C 1
ATOM 2384 O O . LEU A 1 288 ? 4.724 -9.696 -12.549 1.00 97.19 288 LEU A O 1
ATOM 2388 N N . VAL A 1 289 ? 4.147 -7.778 -11.544 1.00 97.50 289 VAL A N 1
ATOM 2389 C CA . VAL A 1 289 ? 2.952 -7.529 -12.361 1.00 97.50 289 VAL A CA 1
ATOM 2390 C C . VAL A 1 289 ? 3.139 -6.245 -13.156 1.00 97.50 289 VAL A C 1
ATOM 2392 O O . VAL A 1 289 ? 3.120 -5.147 -12.601 1.00 97.50 289 VAL A O 1
ATOM 2395 N N . ILE A 1 290 ? 3.271 -6.388 -14.470 1.00 95.00 290 ILE A N 1
ATOM 2396 C CA . ILE A 1 290 ? 3.431 -5.280 -15.413 1.00 95.00 290 ILE A CA 1
ATOM 2397 C C . ILE A 1 290 ? 2.095 -5.066 -16.121 1.00 95.00 290 ILE A C 1
ATOM 2399 O O . ILE A 1 290 ? 1.547 -5.973 -16.742 1.00 95.00 290 ILE A O 1
ATOM 2403 N N . SER A 1 291 ? 1.528 -3.872 -15.988 1.00 94.00 291 SER A N 1
ATOM 2404 C CA . SER A 1 291 ? 0.260 -3.476 -16.606 1.00 94.00 291 SER A CA 1
ATOM 2405 C C . SER A 1 291 ? 0.446 -2.211 -17.445 1.00 94.00 291 SER A C 1
ATOM 2407 O O . SER A 1 291 ? -0.206 -1.197 -17.202 1.00 94.00 291 SER A O 1
ATOM 2409 N N . HIS A 1 292 ? 1.369 -2.283 -18.403 1.00 91.19 292 HIS A N 1
ATOM 2410 C CA . HIS A 1 292 ? 1.614 -1.296 -19.456 1.00 91.19 292 HIS A CA 1
ATOM 2411 C C . HIS A 1 292 ? 2.281 -1.981 -20.661 1.00 91.19 292 HIS A C 1
ATOM 2413 O O . HIS A 1 292 ? 2.577 -3.177 -20.616 1.00 91.19 292 HIS A O 1
ATOM 2419 N N . LEU A 1 293 ? 2.487 -1.242 -21.754 1.00 90.12 293 LEU A N 1
ATOM 2420 C CA . LEU A 1 293 ? 3.164 -1.761 -22.944 1.00 90.12 293 LEU A CA 1
ATOM 2421 C C . LEU A 1 293 ? 4.653 -1.998 -22.654 1.00 90.12 293 LEU A C 1
ATOM 2423 O O . LEU A 1 293 ? 5.308 -1.124 -22.091 1.00 90.12 293 LEU A O 1
ATOM 2427 N N . VAL A 1 294 ? 5.159 -3.169 -23.048 1.00 90.81 294 VAL A N 1
ATOM 2428 C CA . VAL A 1 294 ? 6.568 -3.579 -22.931 1.00 90.81 294 VAL A CA 1
ATOM 2429 C C . VAL A 1 294 ? 6.931 -4.406 -24.162 1.00 90.81 294 VAL A C 1
ATOM 2431 O O . VAL A 1 294 ? 6.181 -5.309 -24.546 1.00 90.81 294 VAL A O 1
ATOM 2434 N N . TYR A 1 295 ? 8.065 -4.112 -24.793 1.00 91.38 295 TYR A N 1
ATOM 2435 C CA . TYR A 1 295 ? 8.596 -4.932 -25.879 1.00 91.38 295 TYR A CA 1
ATOM 2436 C C . TYR A 1 295 ? 9.293 -6.187 -25.342 1.00 91.38 295 TYR A C 1
ATOM 2438 O O . TYR A 1 295 ? 9.793 -6.234 -24.222 1.00 91.38 295 TYR A O 1
ATOM 2446 N N . LEU A 1 296 ? 9.376 -7.234 -26.163 1.00 92.38 296 LEU A N 1
ATOM 2447 C CA . LEU A 1 296 ? 9.953 -8.513 -25.738 1.00 92.38 296 LEU A CA 1
ATOM 2448 C C . LEU A 1 296 ? 11.427 -8.403 -25.292 1.00 92.38 296 LEU A C 1
ATOM 2450 O O . LEU A 1 296 ? 11.840 -9.069 -24.343 1.00 92.38 296 LEU A O 1
ATOM 2454 N N . ASN A 1 297 ? 12.220 -7.557 -25.953 1.00 92.25 297 ASN A N 1
ATOM 2455 C CA . ASN A 1 297 ? 13.607 -7.284 -25.562 1.00 92.25 297 ASN A CA 1
ATOM 2456 C C . ASN A 1 297 ? 13.684 -6.593 -24.190 1.00 92.25 297 ASN A C 1
ATOM 2458 O O . ASN A 1 297 ? 14.483 -6.993 -23.352 1.00 92.25 297 ASN A O 1
ATOM 2462 N N . GLU A 1 298 ? 12.812 -5.623 -23.925 1.00 92.50 298 GLU A N 1
ATOM 2463 C CA . GLU A 1 298 ? 12.729 -4.938 -22.631 1.00 92.50 298 GLU A CA 1
ATOM 2464 C C . GLU A 1 298 ? 12.283 -5.888 -21.519 1.00 92.50 298 GLU A C 1
ATOM 2466 O O . GLU A 1 298 ? 12.857 -5.887 -20.433 1.00 92.50 298 GLU A O 1
ATOM 2471 N N . LEU A 1 299 ? 11.311 -6.763 -21.802 1.00 93.44 299 LEU A N 1
ATOM 2472 C CA . LEU A 1 299 ? 10.902 -7.813 -20.873 1.00 93.44 299 LEU A CA 1
ATOM 2473 C C . LEU A 1 299 ? 12.080 -8.734 -20.536 1.00 93.44 299 LEU A C 1
ATOM 2475 O O . LEU A 1 299 ? 12.274 -9.077 -19.375 1.00 93.44 299 LEU A O 1
ATOM 2479 N N . THR A 1 300 ? 12.900 -9.087 -21.527 1.00 93.25 300 THR A N 1
ATOM 2480 C CA . THR A 1 300 ? 14.117 -9.885 -21.306 1.00 93.25 300 THR A CA 1
ATOM 2481 C C . THR A 1 300 ? 15.085 -9.166 -20.360 1.00 93.25 300 THR A C 1
ATOM 2483 O O . THR A 1 300 ? 15.666 -9.796 -19.478 1.00 93.25 300 THR A O 1
ATOM 2486 N N . HIS A 1 301 ? 15.221 -7.842 -20.487 1.00 93.88 301 HIS A N 1
ATOM 2487 C CA . HIS A 1 301 ? 16.052 -7.043 -19.586 1.00 93.88 301 HIS A CA 1
ATOM 2488 C C . HIS A 1 301 ? 15.458 -6.993 -18.171 1.00 93.88 301 HIS A C 1
ATOM 2490 O O . HIS A 1 301 ? 16.180 -7.236 -17.209 1.00 93.88 301 HIS A O 1
ATOM 2496 N N . LEU A 1 302 ? 14.148 -6.778 -18.018 1.00 94.19 302 LEU A N 1
ATOM 2497 C CA . LEU A 1 302 ? 13.472 -6.806 -16.713 1.00 94.19 302 LEU A CA 1
ATOM 2498 C C . LEU A 1 302 ? 13.639 -8.159 -16.002 1.00 94.19 302 LEU A C 1
ATOM 2500 O O . LEU A 1 302 ? 13.961 -8.207 -14.813 1.00 94.19 302 LEU A O 1
ATOM 2504 N N . LEU A 1 303 ? 13.471 -9.260 -16.738 1.00 93.81 303 LEU A N 1
ATOM 2505 C CA . LEU A 1 303 ? 13.622 -10.615 -16.203 1.00 93.81 303 LEU A CA 1
ATOM 2506 C C . LEU A 1 303 ? 15.065 -10.927 -15.792 1.00 93.81 303 LEU A C 1
ATOM 2508 O O . LEU A 1 303 ? 15.276 -11.699 -14.860 1.00 93.81 303 LEU A O 1
ATOM 2512 N N . SER A 1 304 ? 16.063 -10.282 -16.407 1.00 94.31 304 SER A N 1
ATOM 2513 C CA . SER A 1 304 ? 17.462 -10.460 -15.997 1.00 94.31 304 SER A CA 1
ATOM 2514 C C . SER A 1 304 ? 17.728 -10.024 -14.546 1.00 94.31 304 SER A C 1
ATOM 2516 O O . SER A 1 304 ? 18.588 -10.605 -13.888 1.00 94.31 304 SER A O 1
ATOM 2518 N N . TYR A 1 305 ? 16.952 -9.075 -14.004 1.00 95.06 305 TYR A N 1
ATOM 2519 C CA . TYR A 1 305 ? 17.041 -8.644 -12.600 1.00 95.06 305 TYR A CA 1
ATOM 2520 C C . TYR A 1 305 ? 16.296 -9.553 -11.625 1.00 95.06 305 TYR A C 1
ATOM 2522 O O . TYR A 1 305 ? 16.497 -9.447 -10.417 1.00 95.06 305 TYR A O 1
ATOM 2530 N N . THR A 1 306 ? 15.402 -10.409 -12.112 1.00 93.50 306 THR A N 1
ATOM 2531 C CA . THR A 1 306 ? 14.411 -11.110 -11.288 1.00 93.50 306 THR A CA 1
ATOM 2532 C C . THR A 1 306 ? 14.441 -12.621 -11.544 1.00 93.50 306 THR A C 1
ATOM 2534 O O . THR A 1 306 ? 13.439 -13.212 -11.937 1.00 93.50 306 THR A O 1
ATOM 2537 N N . PRO A 1 307 ? 15.585 -13.291 -11.299 1.00 88.25 307 PRO A N 1
ATOM 2538 C CA . PRO A 1 307 ? 15.776 -14.701 -11.652 1.00 88.25 307 PRO A CA 1
ATOM 2539 C C . PRO A 1 307 ? 14.911 -15.691 -10.847 1.00 88.25 307 PRO A C 1
ATOM 2541 O O . PRO A 1 307 ? 14.989 -16.891 -11.092 1.00 88.25 307 PRO A O 1
ATOM 2544 N N . GLN A 1 308 ? 14.145 -15.215 -9.859 1.00 87.25 308 GLN A N 1
ATOM 2545 C CA . GLN A 1 308 ? 13.303 -16.028 -8.972 1.00 87.25 308 GLN A CA 1
ATOM 2546 C C . GLN A 1 308 ? 11.804 -16.006 -9.333 1.00 87.25 308 GLN A C 1
ATOM 2548 O O . GLN A 1 308 ? 11.032 -16.666 -8.638 1.00 87.25 308 GLN A O 1
ATOM 2553 N N . LEU A 1 309 ? 11.396 -15.253 -10.367 1.00 86.75 309 LEU A N 1
ATOM 2554 C CA . LEU A 1 309 ? 10.014 -15.216 -10.880 1.00 86.75 309 LEU A CA 1
ATOM 2555 C C . LEU A 1 309 ? 9.620 -16.512 -11.598 1.00 86.75 309 LEU A C 1
ATOM 2557 O O . LEU A 1 309 ? 8.443 -16.913 -11.463 1.00 86.75 309 LEU A O 1
#

pLDDT: mean 71.57, std 26.82, range [21.8, 98.69]

Radius of gyration: 27.71 Å; chains: 1; bounding box: 80×92×64 Å

Secondary structure (DSSP, 8-state):
-----------------------S-STT------S--EEEEEEEEETTEEEEEEEEEEE-TTT--EEEEEEE-----------------------------------GGGS-HHHHHHHHTTS-HHHHHHHHTTT-HHHHHHHT-TTPPEEEEESS--SHHHHHHIIIIITT-GGGEEEEEESSHHHHHHHHHH---STT-TT--EEEEEEE-HHHHHHHHHHHTT-TT--EEEEEESS--S-HHHHHHHHHT-TT--EEEEEESS-------PPPPPTT-----SEEEEES---HHHHHHHHHT-TT-

Sequence (309 aa):
MAKVSSGRVSHSSNIPVINLILIDNIDSCRITSITSPLHFFYSIQNKNNFKQIYYNVVRNNRDKRFYLVQIINHYRAYNTSNCETNMNRVISPSSNVNLKKRKLMYSIECLANEIIYDIFSYFDACDAYYAFSNLNNRFQNLLDNASLFLKITYLHKLNSALTDCYKQIIHQNKHNIISLHFCDQYFLDQFIRLCAINSSFTRLQSIILHEISTFKFMVLLVYFKSLPCLSSLTVCFGDFDDDLGDVYQIIFHLSSLKYFKLKILEYYRSNLNIPIAINEQFSSLEYLVISHLVYLNELTHLLSYTPQL

InterPro domains:
  IPR001810 F-box domain [PS50181] (105-152)

Organism: NCBI:txid392033